Protein 4UW9 (pdb70)

B-factor: mean 47.0, std 16.25, range [17.75, 117.71]

Secondary structure (DSSP, 8-state):
-EEEE--BTTTEE--HHHHHHHHH-------HHHHHHHTTTS-HHHHHHHHHHHTTHHHHHT--SHHHHHHHHHHHHHHHHHHHH--TT---EE-HHHHHHHHHHHHTT-EEEE--S-TTHHHHHHHSEETTEEHHHHSSEE-TTSSSSHHHHHHHHHHHHHHH-TT---EEEEE-SHHHHHHHHHTT-EEEEE-SSS--TTSSEEESSTTS--HHHHHHHTS--

Foldseek 3Di:
DEEEEAFEQFQKDADQVVLLQVLLVLVFGDDPVNCVVFPPQDPLLRNLLSSCPVRCSCVVVVNDDPVSSVVVSVVSSVSSVVSSVVVVVVRMGGQVLSVVQLVQCVVVPYAYEYFYLDPCRLVQQQPPDDPPGGNNVSHPYYQYNVHHDLLVSSLVRVVVCCVVPVPDDAYEYEDAGLVNQVSQVVNPHQYEHADCDDFNPSHLHYDPTHVVDHPVVVVCSVVVD

Solvent-accessible surface area: 11668 Å² total

InterPro domains:
  IPR010972 Beta-phosphoglucomutase [cd02598] (3-224)
  IPR023198 Phosphoglycolate phosphatase-like, domain 2 [G3DSA:1.10.150.240] (13-95)
  IPR023214 HAD superfamily [G3DSA:3.40.50.1000] (4-218)
  IPR036412 HAD-like superfamily [SSF56784] (3-216)

Organism: NCBI:txid1183377

Structure (mmCIF, N/CA/C/O backbone):
data_4UW9
#
_entry.id   4UW9
#
_cell.length_a   94.628
_cell.length_b   94.628
_cell.length_c   83.124
_cell.angle_alpha   90.00
_cell.angle_beta   90.00
_cell.angle_gamma   90.00
#
_symmetry.space_group_name_H-M   'I 41'
#
loop_
_entity.id
_entity.type
_entity.pdbx_description
1 polymer BETA-PHOSPHOGLUCOMUTASE
2 non-polymer 'MAGNESIUM ION'
3 water water
#
loop_
_atom_site.group_PDB
_atom_site.id
_atom_site.type_symbol
_atom_site.label_atom_id
_atom_site.label_alt_id
_atom_site.label_comp_id
_atom_site.label_asym_id
_atom_site.label_entity_id
_atom_site.label_seq_id
_atom_site.pdbx_PDB_ins_code
_atom_site.Cartn_x
_atom_site.Cartn_y
_atom_site.Cartn_z
_atom_site.occupancy
_atom_site.B_iso_or_equiv
_atom_site.auth_seq_id
_atom_site.auth_comp_id
_atom_site.auth_asym_id
_atom_site.auth_atom_id
_atom_site.pdbx_PDB_model_num
ATOM 9 N N . ILE A 1 2 ? -8.110 14.685 12.666 1.00 54.55 2 ILE A N 1
ATOM 10 C CA . ILE A 1 2 ? -9.171 13.699 12.502 1.00 53.70 2 ILE A CA 1
ATOM 11 C C . ILE A 1 2 ? -8.679 12.386 11.883 1.00 49.09 2 ILE A C 1
ATOM 12 O O . ILE A 1 2 ? -7.851 12.376 10.966 1.00 43.95 2 ILE A O 1
ATOM 17 N N . GLY A 1 3 ? -9.193 11.278 12.410 1.00 48.14 3 GLY A N 1
ATOM 18 C CA . GLY A 1 3 ? -8.979 9.968 11.820 1.00 46.34 3 GLY A CA 1
ATOM 19 C C . GLY A 1 3 ? -10.293 9.368 11.357 1.00 42.06 3 GLY A C 1
ATOM 20 O O . GLY A 1 3 ? -11.283 9.424 12.081 1.00 38.29 3 GLY A O 1
ATOM 21 N N . ILE A 1 4 ? -10.322 8.812 10.148 1.00 37.78 4 ILE A N 1
ATOM 22 C CA . ILE A 1 4 ? -11.525 8.107 9.705 1.00 36.47 4 ILE A CA 1
ATOM 23 C C . ILE A 1 4 ? -11.225 6.628 9.460 1.00 33.83 4 ILE A C 1
ATOM 24 O O . ILE A 1 4 ? -10.241 6.266 8.799 1.00 32.38 4 ILE A O 1
ATOM 29 N N . ILE A 1 5 ? -12.075 5.783 10.024 1.00 33.51 5 ILE A N 1
ATOM 30 C CA . ILE A 1 5 ? -11.940 4.335 9.932 1.00 34.01 5 ILE A CA 1
ATOM 31 C C . ILE A 1 5 ? -12.999 3.835 8.962 1.00 29.60 5 ILE A C 1
ATOM 32 O O . ILE A 1 5 ? -14.173 4.007 9.205 1.00 30.60 5 ILE A O 1
ATOM 37 N N . TRP A 1 6 ? -12.582 3.240 7.858 1.00 32.80 6 TRP A N 1
ATOM 38 C CA . TRP A 1 6 ? -13.529 2.821 6.818 1.00 37.32 6 TRP A CA 1
ATOM 39 C C . TRP A 1 6 ? -13.834 1.331 6.786 1.00 38.67 6 TRP A C 1
ATOM 40 O O . TRP A 1 6 ? -12.931 0.508 6.598 1.00 36.36 6 TRP A O 1
ATOM 51 N N . ASP A 1 7 ? -15.103 0.969 6.920 1.00 35.96 7 ASP A N 1
ATOM 52 C CA . ASP A 1 7 ? -15.465 -0.368 6.487 1.00 35.58 7 ASP A CA 1
ATOM 53 C C . ASP A 1 7 ? -15.390 -0.396 4.963 1.00 36.66 7 ASP A C 1
ATOM 54 O O . ASP A 1 7 ? -15.356 0.653 4.312 1.00 36.01 7 ASP A O 1
ATOM 59 N N . PHE A 1 8 ? -15.341 -1.598 4.399 1.00 36.03 8 PHE A N 1
ATOM 60 C CA . PHE A 1 8 ? -15.103 -1.770 2.969 1.00 39.08 8 PHE A CA 1
ATOM 61 C C . PHE A 1 8 ? -16.369 -2.144 2.189 1.00 36.65 8 PHE A C 1
ATOM 62 O O . PHE A 1 8 ? -16.934 -1.332 1.469 1.00 39.38 8 PHE A O 1
ATOM 70 N N . ASP A 1 9 ? -16.789 -3.395 2.329 1.00 42.33 9 ASP A N 1
ATOM 71 C CA . ASP A 1 9 ? -17.960 -3.894 1.644 1.00 41.38 9 ASP A CA 1
ATOM 72 C C . ASP A 1 9 ? -19.207 -3.168 2.136 1.00 44.86 9 ASP A C 1
ATOM 73 O O . ASP A 1 9 ? -19.409 -3.015 3.334 1.00 41.93 9 ASP A O 1
ATOM 78 N N . GLY A 1 10 ? -20.041 -2.733 1.192 1.00 36.28 10 GLY A N 1
ATOM 79 C CA . GLY A 1 10 ? -21.221 -1.944 1.503 1.00 37.80 10 GLY A CA 1
ATOM 80 C C . GLY A 1 10 ? -20.929 -0.455 1.568 1.00 40.11 10 GLY A C 1
ATOM 81 O O . GLY A 1 10 ? -21.858 0.346 1.657 1.00 40.16 10 GLY A O 1
ATOM 82 N N . VAL A 1 11 ? -19.643 -0.080 1.538 1.00 41.38 11 VAL A N 1
ATOM 83 C CA . VAL A 1 11 ? -19.262 1.332 1.623 1.00 39.94 11 VAL A CA 1
ATOM 84 C C . VAL A 1 11 ? -18.476 1.772 0.399 1.00 39.30 11 VAL A C 1
ATOM 85 O O . VAL A 1 11 ? -18.929 2.618 -0.350 1.00 45.64 11 VAL A O 1
ATOM 89 N N . LEU A 1 12 ? -17.301 1.191 0.202 1.00 39.60 12 LEU A N 1
ATOM 90 C CA . LEU A 1 12 ? -16.414 1.574 -0.879 1.00 39.91 12 LEU A CA 1
ATOM 91 C C . LEU A 1 12 ? -16.668 0.690 -2.087 1.00 44.48 12 LEU A C 1
ATOM 92 O O . LEU A 1 12 ? -16.301 1.019 -3.225 1.00 44.02 12 LEU A O 1
ATOM 97 N N . VAL A 1 13 ? -17.324 -0.435 -1.822 1.00 36.41 13 VAL A N 1
ATOM 98 C CA . VAL A 1 13 ? -17.576 -1.438 -2.828 1.00 39.74 13 VAL A CA 1
ATOM 99 C C . VAL A 1 13 ? -18.902 -2.148 -2.508 1.00 42.15 13 VAL A C 1
ATOM 100 O O . VAL A 1 13 ? -19.242 -2.314 -1.354 1.00 40.68 13 VAL A O 1
ATOM 104 N N . PHE A 1 14 ? -19.663 -2.540 -3.524 1.00 40.45 14 PHE A N 1
ATOM 105 C CA . PHE A 1 14 ? -20.899 -3.274 -3.298 1.00 42.51 14 PHE A CA 1
ATOM 106 C C . PHE A 1 14 ? -20.748 -4.675 -3.835 1.00 41.77 14 PHE A C 1
ATOM 107 O O . PHE A 1 14 ? -20.332 -4.846 -4.979 1.00 39.55 14 PHE A O 1
ATOM 115 N N . THR A 1 15 ? -21.074 -5.672 -3.012 1.00 40.23 15 THR A N 1
ATOM 116 C CA . THR A 1 15 ? -21.098 -7.069 -3.470 1.00 44.29 15 THR A CA 1
ATOM 117 C C . THR A 1 15 ? -22.499 -7.686 -3.266 1.00 45.69 15 THR A C 1
ATOM 118 O O . THR A 1 15 ? -23.306 -7.165 -2.481 1.00 39.64 15 THR A O 1
ATOM 122 N N . PRO A 1 16 ? -22.805 -8.792 -3.974 1.00 62.38 16 PRO A N 1
ATOM 123 C CA . PRO A 1 16 ? -24.181 -9.287 -3.831 1.00 62.79 16 PRO A CA 1
ATOM 124 C C . PRO A 1 16 ? -24.339 -10.194 -2.595 1.00 55.81 16 PRO A C 1
ATOM 125 O O . PRO A 1 16 ? -23.880 -11.335 -2.613 1.00 57.88 16 PRO A O 1
ATOM 129 N N . HIS A 1 17 ? -24.973 -9.689 -1.538 1.00 48.94 17 HIS A N 1
ATOM 130 C CA . HIS A 1 17 ? -25.001 -10.400 -0.245 1.00 50.80 17 HIS A CA 1
ATOM 131 C C . HIS A 1 17 ? -26.030 -11.525 -0.197 1.00 45.65 17 HIS A C 1
ATOM 132 O O . HIS A 1 17 ? -25.709 -12.682 0.138 1.00 33.24 17 HIS A O 1
ATOM 139 N N . GLU A 1 18 ? -27.273 -11.149 -0.495 1.00 34.58 18 GLU A N 1
ATOM 140 C CA . GLU A 1 18 ? -28.338 -12.111 -0.651 1.00 33.97 18 GLU A CA 1
ATOM 141 C C . GLU A 1 18 ? -27.958 -13.219 -1.654 1.00 33.97 18 GLU A C 1
ATOM 142 O O . GLU A 1 18 ? -28.288 -14.382 -1.441 1.00 29.24 18 GLU A O 1
ATOM 148 N N . LYS A 1 19 ? -27.237 -12.874 -2.724 1.00 31.32 19 LYS A N 1
ATOM 149 C CA . LYS A 1 19 ? -27.003 -13.842 -3.798 1.00 32.20 19 LYS A CA 1
ATOM 150 C C . LYS A 1 19 ? -26.228 -15.112 -3.348 1.00 32.44 19 LYS A C 1
ATOM 151 O O . LYS A 1 19 ? -26.628 -16.236 -3.701 1.00 30.18 19 LYS A O 1
ATOM 157 N N . ALA A 1 20 ? -25.151 -14.940 -2.574 1.00 29.06 20 ALA A N 1
ATOM 158 C CA . ALA A 1 20 ? -24.384 -16.058 -2.011 1.00 29.20 20 ALA A CA 1
ATOM 159 C C . ALA A 1 20 ? -25.268 -17.019 -1.2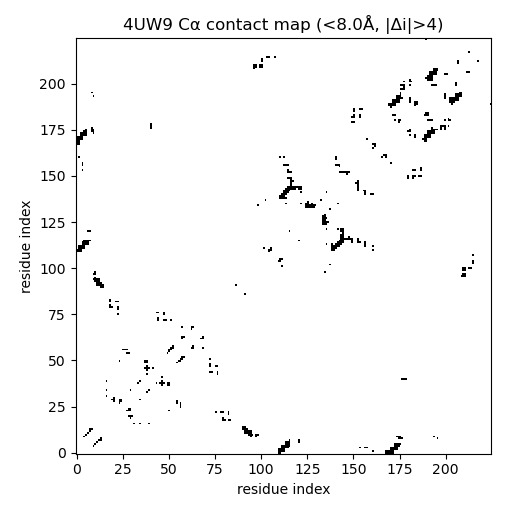12 1.00 27.99 20 ALA A C 1
ATOM 160 O O . ALA A 1 20 ? -25.211 -18.239 -1.420 1.00 20.20 20 ALA A O 1
ATOM 162 N N . TRP A 1 21 ? -26.097 -16.479 -0.326 1.00 25.71 21 TRP A N 1
ATOM 163 C CA . TRP A 1 21 ? -27.047 -17.312 0.409 1.00 28.47 21 TRP A CA 1
ATOM 164 C C . TRP A 1 21 ? -28.072 -18.007 -0.507 1.00 26.91 21 TRP A C 1
ATOM 165 O O . TRP A 1 21 ? -28.513 -19.139 -0.238 1.00 25.28 21 TRP A O 1
ATOM 176 N N . LYS A 1 22 ? -28.494 -17.306 -1.558 1.00 26.42 22 LYS A N 1
ATOM 177 C CA . LYS A 1 22 ? -29.523 -17.848 -2.443 1.00 25.56 22 LYS A CA 1
ATOM 178 C C . LYS A 1 22 ? -28.978 -19.083 -3.130 1.00 24.72 22 LYS A C 1
ATOM 179 O O . LYS A 1 22 ? -29.615 -20.136 -3.175 1.00 26.22 22 LYS A O 1
ATOM 185 N N . ILE A 1 23 ? -27.744 -18.967 -3.588 1.00 24.97 23 ILE A N 1
ATOM 186 C CA . ILE A 1 23 ? -27.101 -20.013 -4.366 1.00 24.64 23 ILE A CA 1
ATOM 187 C C . ILE A 1 23 ? -26.854 -21.229 -3.443 1.00 25.11 23 ILE A C 1
ATOM 188 O O . ILE A 1 23 ? -27.209 -22.361 -3.770 1.00 24.61 23 ILE A O 1
ATOM 193 N N . ALA A 1 24 ? -26.338 -21.001 -2.235 1.00 26.97 24 ALA A N 1
ATOM 194 C CA . ALA A 1 24 ? -26.180 -22.115 -1.283 1.00 24.11 24 ALA A CA 1
ATOM 195 C C . ALA A 1 24 ? -27.528 -22.773 -0.988 1.00 21.40 24 ALA A C 1
ATOM 196 O O . ALA A 1 24 ? -27.640 -23.993 -0.916 1.00 21.73 24 ALA A O 1
ATOM 198 N N . THR A 1 25 ? -28.551 -21.957 -0.794 1.00 22.35 25 THR A N 1
ATOM 199 C CA . THR A 1 25 ? -29.871 -22.494 -0.502 1.00 24.40 25 THR A CA 1
ATOM 200 C C . THR A 1 25 ? -30.387 -23.276 -1.704 1.00 25.95 25 THR A C 1
ATOM 201 O O . THR A 1 25 ? -30.925 -24.369 -1.526 1.00 26.03 25 THR A O 1
ATOM 205 N N . GLU A 1 26 ? -30.197 -22.742 -2.924 1.00 26.92 26 GLU A N 1
ATOM 206 C CA . GLU A 1 26 ? -30.605 -23.451 -4.145 1.00 24.54 26 GLU A CA 1
ATOM 207 C C . GLU A 1 26 ? -29.930 -24.788 -4.222 1.00 24.97 26 GLU A C 1
ATOM 208 O O . GLU A 1 26 ? -30.538 -25.797 -4.606 1.00 24.65 26 GLU A O 1
ATOM 222 N N . TYR A 1 28 ? -29.158 -26.729 -1.953 1.00 27.30 28 TYR A N 1
ATOM 223 C CA . TYR A 1 28 ? -29.740 -27.674 -1.006 1.00 31.26 28 TYR A CA 1
ATOM 224 C C . TYR A 1 28 ? -31.235 -27.900 -1.235 1.00 32.13 28 TYR A C 1
ATOM 225 O O . TYR A 1 28 ? -31.937 -28.379 -0.358 1.00 35.92 28 TYR A O 1
ATOM 234 N N . GLY A 1 29 ? -31.722 -27.513 -2.406 1.00 26.53 29 GLY A N 1
ATOM 235 C CA . GLY A 1 29 ? -33.067 -27.861 -2.835 1.00 26.89 29 GLY A CA 1
ATOM 236 C C . GLY A 1 29 ? -34.164 -26.856 -2.525 1.00 28.19 29 GLY A C 1
ATOM 237 O O . GLY A 1 29 ? -35.323 -27.171 -2.720 1.00 34.32 29 GLY A O 1
ATOM 238 N N . ALA A 1 30 ? -33.821 -25.649 -2.068 1.00 24.76 30 ALA A N 1
ATOM 239 C CA . ALA A 1 30 ? -34.856 -24.719 -1.625 1.00 28.25 30 ALA A CA 1
ATOM 240 C C . ALA A 1 30 ? -34.676 -23.367 -2.264 1.00 27.47 30 ALA A C 1
ATOM 241 O O . ALA A 1 30 ? -33.621 -23.044 -2.799 1.00 29.50 30 ALA A O 1
ATOM 243 N N . THR A 1 31 ? -35.711 -22.559 -2.169 1.00 31.55 31 THR A N 1
ATOM 244 C CA . THR A 1 31 ? -35.698 -21.217 -2.720 1.00 32.73 31 THR A CA 1
ATOM 245 C C . THR A 1 31 ? -35.658 -20.168 -1.596 1.00 31.41 31 THR A C 1
ATOM 246 O O . THR A 1 31 ? -36.505 -20.157 -0.708 1.00 32.37 31 THR A O 1
ATOM 250 N N . LEU A 1 32 ? -34.640 -19.319 -1.621 1.00 27.17 32 LEU A N 1
ATOM 251 C CA . LEU A 1 32 ? -34.524 -18.234 -0.668 1.00 27.13 32 LEU A CA 1
ATOM 252 C C . LEU A 1 32 ? -35.244 -17.005 -1.222 1.00 32.85 32 LEU A C 1
ATOM 253 O O . LEU A 1 32 ? -34.788 -16.412 -2.209 1.00 28.50 32 LEU A O 1
ATOM 258 N N . THR A 1 33 ? -36.336 -16.589 -0.585 1.00 31.80 33 THR A N 1
ATOM 259 C CA . THR A 1 33 ? -36.948 -15.333 -0.999 1.00 33.65 33 THR A CA 1
ATOM 260 C C . THR A 1 33 ? -36.295 -14.122 -0.330 1.00 33.86 33 THR A C 1
ATOM 261 O O . THR A 1 33 ? -35.638 -14.209 0.734 1.00 32.76 33 THR A O 1
ATOM 265 N N . HIS A 1 34 ? -36.462 -12.985 -0.977 1.00 30.46 34 HIS A N 1
ATOM 266 C CA . HIS A 1 34 ? -36.060 -11.727 -0.386 1.00 35.74 34 HIS A CA 1
ATOM 267 C C . HIS A 1 34 ? -36.768 -11.492 0.946 1.00 34.69 34 HIS A C 1
ATOM 268 O O . HIS A 1 34 ? -36.193 -10.963 1.901 1.00 32.04 34 HIS A O 1
ATOM 275 N N . ASP A 1 35 ? -38.028 -11.892 1.005 1.00 36.18 35 ASP A N 1
ATOM 276 C CA . ASP A 1 35 ? -38.807 -11.702 2.218 1.00 37.58 35 ASP A CA 1
ATOM 277 C C . ASP A 1 35 ? -38.183 -12.519 3.350 1.00 39.40 35 ASP A C 1
ATOM 278 O O . ASP A 1 35 ? -38.024 -12.030 4.465 1.00 38.33 35 ASP A O 1
ATOM 283 N N . PHE A 1 36 ? -37.837 -13.770 3.056 1.00 33.46 36 PHE A N 1
ATOM 284 C CA . PHE A 1 36 ? -37.247 -14.625 4.059 1.00 31.93 36 PHE A CA 1
ATOM 285 C C . PHE A 1 36 ? -35.875 -14.075 4.482 1.00 33.65 36 PHE A C 1
ATOM 286 O O . PHE A 1 36 ? -35.557 -14.026 5.675 1.00 32.72 36 PHE A O 1
ATOM 294 N N . PHE A 1 37 ? -35.081 -13.655 3.498 1.00 29.71 37 PHE A N 1
ATOM 295 C CA . PHE A 1 37 ? -33.745 -13.115 3.745 1.00 30.01 37 PHE A CA 1
ATOM 296 C C . PHE A 1 37 ? -33.802 -11.939 4.707 1.00 31.58 37 PHE A C 1
ATOM 297 O O . PHE A 1 37 ? -32.997 -11.847 5.639 1.00 26.69 37 PHE A O 1
ATOM 305 N N . VAL A 1 38 ? -34.762 -11.048 4.480 1.00 32.57 38 VAL A N 1
ATOM 306 C CA . VAL A 1 38 ? -34.886 -9.848 5.298 1.00 32.32 38 VAL A CA 1
ATOM 307 C C . VAL A 1 38 ? -35.250 -10.236 6.721 1.00 33.65 38 VAL A C 1
ATOM 308 O O . VAL A 1 38 ? -34.709 -9.701 7.679 1.00 33.22 38 VAL A O 1
ATOM 312 N N . LYS A 1 39 ? -36.131 -11.215 6.856 1.00 35.20 39 LYS A N 1
ATOM 313 C CA . LYS A 1 39 ? -36.649 -11.571 8.156 1.00 35.10 39 LYS A CA 1
ATOM 314 C C . LYS A 1 39 ? -35.735 -12.478 8.994 1.00 40.11 39 LYS A C 1
ATOM 315 O O . LYS A 1 39 ? -35.721 -12.341 10.218 1.00 36.51 39 LYS A O 1
ATOM 321 N N . TYR A 1 40 ? -34.986 -13.399 8.367 1.00 31.11 40 TYR A N 1
ATOM 322 C CA . TYR A 1 40 ? -34.278 -14.398 9.156 1.00 28.17 40 TYR A CA 1
ATOM 323 C C . TYR A 1 40 ? -32.781 -14.502 8.954 1.00 30.17 40 TYR A C 1
ATOM 324 O O . TYR A 1 40 ? -32.125 -15.283 9.633 1.00 32.00 40 TYR A O 1
ATOM 333 N N . VAL A 1 41 ? -32.233 -13.727 8.035 1.00 29.65 41 VAL A N 1
ATOM 334 C CA . VAL A 1 41 ? -30.823 -13.859 7.669 1.00 28.33 41 VAL A CA 1
ATOM 335 C C . VAL A 1 41 ? -30.070 -12.549 7.731 1.00 27.02 41 VAL A C 1
ATOM 336 O O . VAL A 1 41 ? -28.989 -12.448 8.344 1.00 25.02 41 VAL A O 1
ATOM 340 N N . SER A 1 42 ? -30.628 -11.564 7.030 1.00 30.17 42 SER A N 1
ATOM 341 C CA . SER A 1 42 ? -30.014 -10.247 6.879 1.00 36.91 42 SER A CA 1
ATOM 342 C C . SER A 1 42 ? -29.678 -9.607 8.236 1.00 32.03 42 SER A C 1
ATOM 343 O O . SER A 1 42 ? -30.550 -9.516 9.110 1.00 32.74 42 SER A O 1
ATOM 346 N N . GLY A 1 43 ? -28.426 -9.183 8.408 1.00 32.26 43 GLY A N 1
ATOM 347 C CA . GLY A 1 43 ? -28.008 -8.470 9.603 1.00 33.21 43 GLY A CA 1
ATOM 348 C C . GLY A 1 43 ? -27.810 -9.347 10.832 1.00 40.89 43 GLY A C 1
ATOM 349 O O . GLY A 1 43 ? -27.552 -8.847 11.933 1.00 47.01 43 GLY A O 1
ATOM 350 N N . ARG A 1 44 ? -27.937 -10.656 10.668 1.00 32.56 44 ARG A N 1
ATOM 351 C CA . ARG A 1 44 ? -27.734 -11.565 11.790 1.00 28.78 44 ARG A CA 1
ATOM 352 C C . ARG A 1 44 ? -26.417 -12.287 11.620 1.00 25.50 44 ARG A C 1
ATOM 353 O O . ARG A 1 44 ? -25.907 -12.363 10.522 1.00 32.06 44 ARG A O 1
ATOM 361 N N . PRO A 1 45 ? -25.829 -12.789 12.715 1.00 30.42 45 PRO A N 1
ATOM 362 C CA . PRO A 1 45 ? -24.642 -13.637 12.542 1.00 24.58 45 PRO A CA 1
ATOM 363 C C . PRO A 1 45 ? -24.848 -14.784 11.521 1.00 24.37 45 PRO A C 1
ATOM 364 O O . PRO A 1 45 ? -25.943 -15.358 11.403 1.00 26.06 45 PRO A O 1
ATOM 368 N N . ARG A 1 46 ? -23.783 -15.069 10.778 1.00 23.15 46 ARG A N 1
ATOM 369 C CA . ARG A 1 46 ? -23.762 -16.025 9.693 1.00 21.26 46 ARG A CA 1
ATOM 370 C C . ARG A 1 46 ? -24.383 -17.368 10.107 1.00 22.95 46 ARG A C 1
ATOM 371 O O . ARG A 1 46 ? -25.215 -17.924 9.375 1.00 25.62 46 ARG A O 1
ATOM 379 N N . TYR A 1 47 ? -24.055 -17.861 11.298 1.00 23.99 47 TYR A N 1
ATOM 380 C CA . TYR A 1 47 ? -24.509 -19.214 11.663 1.00 25.49 47 TYR A CA 1
ATOM 381 C C . TYR A 1 47 ? -25.973 -19.171 12.065 1.00 28.29 47 TYR A C 1
ATOM 382 O O . TYR A 1 47 ? -26.712 -20.164 11.899 1.00 27.67 47 TYR A O 1
ATOM 391 N N . GLU A 1 48 ? -26.413 -18.008 12.539 1.00 22.38 48 GLU A N 1
ATOM 392 C CA . GLU A 1 48 ? -27.820 -17.854 12.855 1.00 27.10 48 GLU A CA 1
ATOM 393 C C . GLU A 1 48 ? -28.669 -17.833 11.557 1.00 26.82 48 GLU A C 1
ATOM 394 O O . GLU A 1 48 ? -29.676 -18.535 11.442 1.00 27.85 48 GLU A O 1
ATOM 400 N N . GLY A 1 49 ? -28.257 -17.005 10.596 1.00 22.72 49 GLY A N 1
ATOM 401 C CA . GLY A 1 49 ? -28.816 -17.046 9.254 1.00 27.01 49 GLY A CA 1
ATOM 402 C C . GLY A 1 49 ? -28.879 -18.454 8.696 1.00 24.06 49 GLY A C 1
ATOM 403 O O . GLY A 1 49 ? -29.941 -18.915 8.278 1.00 26.67 49 GLY A O 1
ATOM 404 N N . ALA A 1 50 ? -27.750 -19.158 8.726 1.00 25.32 50 ALA A N 1
ATOM 405 C CA . ALA A 1 50 ? -27.694 -20.503 8.154 1.00 26.48 50 ALA A CA 1
ATOM 406 C C . ALA A 1 50 ? -28.657 -21.461 8.831 1.00 26.29 50 ALA A C 1
ATOM 407 O O . ALA A 1 50 ? -29.352 -22.243 8.165 1.00 26.01 50 ALA A O 1
ATOM 409 N N . ALA A 1 51 ? -28.726 -21.386 10.156 1.00 23.91 51 ALA A N 1
ATOM 410 C CA . ALA A 1 51 ? -29.584 -22.304 10.901 1.00 26.83 51 ALA A CA 1
ATOM 411 C C . ALA A 1 51 ? -31.042 -21.949 10.647 1.00 25.79 51 ALA A C 1
ATOM 412 O O . ALA A 1 51 ? -31.893 -22.829 10.548 1.00 26.98 51 ALA A O 1
ATOM 414 N N . ASN A 1 52 ? -31.345 -20.663 10.523 1.00 23.98 52 ASN A N 1
ATOM 415 C CA . ASN A 1 52 ? -32.712 -20.281 10.106 1.00 27.76 52 ASN A CA 1
ATOM 416 C C . ASN A 1 52 ? -33.148 -20.841 8.751 1.00 28.04 52 ASN A C 1
ATOM 417 O O . ASN A 1 52 ? -34.294 -21.314 8.590 1.00 31.33 52 ASN A O 1
ATOM 422 N N . ILE A 1 53 ? -32.243 -20.796 7.770 1.00 25.75 53 ILE A N 1
ATOM 423 C CA . ILE A 1 53 ? -32.538 -21.369 6.462 1.00 23.83 53 ILE A CA 1
ATOM 424 C C . ILE A 1 53 ? -32.745 -22.879 6.529 1.00 26.52 53 ILE A C 1
ATOM 425 O O . ILE A 1 53 ? -33.759 -23.408 6.044 1.00 29.11 53 ILE A O 1
ATOM 430 N N . LEU A 1 54 ? -31.794 -23.587 7.126 1.00 25.20 54 LEU A N 1
ATOM 431 C CA . LEU A 1 54 ? -31.870 -25.052 7.203 1.00 28.71 54 LEU A CA 1
ATOM 432 C C . LEU A 1 54 ? -33.141 -25.554 7.926 1.00 30.27 54 LEU A C 1
ATOM 433 O O . LEU A 1 54 ? -33.778 -26.510 7.475 1.00 27.56 54 LEU A O 1
ATOM 438 N N . SER A 1 55 ? -33.533 -24.903 9.020 1.00 29.60 55 SER A N 1
ATOM 439 C CA . SER A 1 55 ? -34.746 -25.337 9.736 1.00 34.45 55 SER A CA 1
ATOM 440 C C . SER A 1 55 ? -36.026 -24.888 9.047 1.00 32.05 55 SER A C 1
ATOM 441 O O . SER A 1 55 ? -36.874 -25.708 8.729 1.00 35.49 55 SER A O 1
ATOM 444 N N . ARG A 1 56 ? -36.177 -23.596 8.800 1.00 32.54 56 ARG A N 1
ATOM 445 C CA . ARG A 1 56 ? -37.459 -23.110 8.291 1.00 30.87 56 ARG A CA 1
ATOM 446 C C . ARG A 1 56 ? -37.765 -23.402 6.826 1.00 35.98 56 ARG A C 1
ATOM 447 O O . ARG A 1 56 ? -38.919 -23.400 6.465 1.00 33.20 56 ARG A O 1
ATOM 455 N N . LEU A 1 57 ? -36.767 -23.614 5.962 1.00 30.88 57 LEU A N 1
ATOM 456 C CA . LEU A 1 57 ? -37.105 -23.952 4.581 1.00 30.67 57 LEU A CA 1
ATOM 457 C C . LEU A 1 57 ? -37.141 -25.464 4.396 1.00 35.38 57 LEU A C 1
ATOM 458 O O . LEU A 1 57 ? -37.177 -25.953 3.272 1.00 33.79 57 LEU A O 1
ATOM 463 N N . GLY A 1 58 ? -37.080 -26.198 5.510 1.00 33.71 58 GLY A N 1
ATOM 464 C CA . GLY A 1 58 ? -37.351 -27.624 5.507 1.00 28.18 58 GLY A CA 1
ATOM 465 C C . GLY A 1 58 ? -36.212 -28.506 5.083 1.00 35.71 58 GLY A C 1
ATOM 466 O O . GLY A 1 58 ? -36.413 -29.692 4.810 1.00 36.36 58 GLY A O 1
ATOM 467 N N . ILE A 1 59 ? -35.004 -27.955 5.037 1.00 32.04 59 ILE A N 1
ATOM 468 C CA . ILE A 1 59 ? -33.888 -28.728 4.503 1.00 36.28 59 ILE A CA 1
ATOM 469 C C . ILE A 1 59 ? -33.443 -29.837 5.474 1.00 35.66 59 ILE A C 1
ATOM 470 O O . ILE A 1 59 ? -33.188 -30.963 5.035 1.00 33.47 59 ILE A O 1
ATOM 475 N N . TYR A 1 60 ? -33.360 -29.533 6.775 1.00 30.37 60 TYR A N 1
ATOM 476 C CA . TYR A 1 60 ? -33.102 -30.572 7.796 1.00 37.85 60 TYR A CA 1
ATOM 477 C C . TYR A 1 60 ? -34.071 -31.748 7.620 1.00 40.39 60 TYR A C 1
ATOM 478 O O . TYR A 1 60 ? -33.658 -32.898 7.407 1.00 37.72 60 TYR A O 1
ATOM 487 N N . GLN A 1 61 ? -35.358 -31.423 7.710 1.00 43.40 61 GLN A N 1
ATOM 488 C CA . GLN A 1 61 ? -36.447 -32.390 7.587 1.00 51.72 61 GLN A CA 1
ATOM 489 C C . GLN A 1 61 ? -36.343 -33.235 6.315 1.00 49.37 61 GLN A C 1
ATOM 490 O O . GLN A 1 61 ? -36.360 -34.464 6.375 1.00 50.52 61 GLN A O 1
ATOM 496 N N . LYS A 1 62 ? -36.197 -32.564 5.181 1.00 49.38 62 LYS A N 1
ATOM 497 C CA . LYS A 1 62 ? -36.026 -33.223 3.888 1.00 53.05 62 LYS A CA 1
ATOM 498 C C . LYS A 1 62 ? -34.904 -34.270 3.861 1.00 53.27 62 LYS A C 1
ATOM 499 O O . LYS A 1 62 ? -35.071 -35.332 3.274 1.00 58.90 62 LYS A O 1
ATOM 505 N N . LEU A 1 63 ? -33.770 -33.980 4.497 1.00 46.42 63 LEU A N 1
ATOM 506 C CA . LEU A 1 63 ? -32.590 -34.842 4.370 1.00 43.08 63 LEU A CA 1
ATOM 507 C C . LEU A 1 63 ? -32.481 -35.854 5.497 1.00 43.09 63 LEU A C 1
ATOM 508 O O . LEU A 1 63 ? -31.503 -36.586 5.562 1.00 43.10 63 LEU A O 1
ATOM 513 N N . GLY A 1 64 ? -33.466 -35.892 6.389 1.00 49.28 64 GLY A N 1
ATOM 514 C CA . GLY A 1 64 ? -33.442 -36.835 7.493 1.00 50.55 64 GLY A CA 1
ATOM 515 C C . GLY A 1 64 ? -32.488 -36.455 8.619 1.00 58.27 64 GLY A C 1
ATOM 516 O O . GLY A 1 64 ? -32.109 -37.286 9.454 1.00 58.33 64 GLY A O 1
ATOM 517 N N . VAL A 1 65 ? -32.105 -35.186 8.646 1.00 53.86 65 VAL A N 1
ATOM 518 C CA . VAL A 1 65 ? -31.187 -34.671 9.655 1.00 51.66 65 VAL A CA 1
ATOM 519 C C . VAL A 1 65 ? -31.960 -34.361 10.943 1.00 51.16 65 VAL A C 1
ATOM 520 O O . VAL A 1 65 ? -32.584 -33.300 11.049 1.00 50.69 65 VAL A O 1
ATOM 524 N N . LYS A 1 66 ? -31.927 -35.282 11.915 1.00 58.20 66 LYS A N 1
ATOM 525 C CA . LYS A 1 66 ? -32.823 -35.219 13.093 1.00 58.05 66 LYS A CA 1
ATOM 526 C C . LYS A 1 66 ? -32.160 -34.866 14.442 1.00 58.64 66 LYS A C 1
ATOM 527 O O . LYS A 1 66 ? -32.690 -34.056 15.213 1.00 52.23 66 LYS A O 1
ATOM 533 N N . THR A 1 67 ? -31.019 -35.478 14.739 1.00 65.60 67 THR A N 1
ATOM 534 C CA . THR A 1 67 ? -30.329 -35.205 16.003 1.00 60.10 67 THR A CA 1
ATOM 535 C C . THR A 1 67 ? -29.524 -33.918 15.939 1.00 56.46 67 THR A C 1
ATOM 536 O O . THR A 1 67 ? -29.277 -33.389 14.861 1.00 60.52 67 THR A O 1
ATOM 540 N N . GLU A 1 68 ? -29.114 -33.412 17.091 1.00 48.86 68 GLU A N 1
ATOM 541 C CA . GLU A 1 68 ? -28.388 -32.153 17.139 1.00 55.16 68 GLU A CA 1
ATOM 542 C C . GLU A 1 68 ? -27.003 -32.304 16.514 1.00 52.38 68 GLU A C 1
ATOM 543 O O . GLU A 1 68 ? -26.459 -31.334 15.997 1.00 47.10 68 GLU A O 1
ATOM 549 N N . GLU A 1 69 ? -26.428 -33.504 16.545 1.00 50.42 69 GLU A N 1
ATOM 550 C CA . GLU A 1 69 ? -25.078 -33.638 16.021 1.00 49.86 69 GLU A CA 1
ATOM 551 C C . GLU A 1 69 ? -25.175 -33.696 14.512 1.00 47.04 69 GLU A C 1
ATOM 552 O O . GLU A 1 69 ? -24.274 -33.244 13.808 1.00 48.44 69 GLU A O 1
ATOM 558 N N . GLU A 1 70 ? -26.271 -34.246 14.014 1.00 43.42 70 GLU A N 1
ATOM 559 C CA . GLU A 1 70 ? -26.480 -34.316 12.570 1.00 48.89 70 GLU A CA 1
ATOM 560 C C . GLU A 1 70 ? -26.769 -32.933 12.030 1.00 40.67 70 GLU A C 1
ATOM 561 O O . GLU A 1 70 ? -26.270 -32.574 10.972 1.00 36.82 70 GLU A O 1
ATOM 567 N N . LYS A 1 71 ? -27.577 -32.174 12.777 1.00 37.84 71 LYS A N 1
ATOM 568 C CA . LYS A 1 71 ? -27.941 -30.820 12.406 1.00 37.26 71 LYS A CA 1
ATOM 569 C C . LYS A 1 71 ? -26.681 -29.992 12.361 1.00 37.05 71 LYS A C 1
ATOM 570 O O . LYS A 1 71 ? -26.443 -29.225 11.431 1.00 33.98 71 LYS A O 1
ATOM 576 N N . LEU A 1 72 ? -25.839 -30.200 13.351 1.00 33.93 72 LEU A N 1
ATOM 577 C CA . LEU A 1 72 ? -24.682 -29.370 13.521 1.00 33.95 72 LEU A CA 1
ATOM 578 C C . LEU A 1 72 ? -23.689 -29.641 12.417 1.00 33.49 72 LEU A C 1
ATOM 579 O O . LEU A 1 72 ? -23.055 -28.728 11.900 1.00 34.31 72 LEU A O 1
ATOM 584 N N . LYS A 1 73 ? -23.562 -30.909 12.049 1.00 31.00 73 LYS A N 1
ATOM 585 C CA . LYS A 1 73 ? -22.680 -31.297 10.960 1.00 34.88 73 LYS A CA 1
ATOM 586 C C . LYS A 1 73 ? -23.065 -30.577 9.652 1.00 32.39 73 LYS A C 1
ATOM 587 O O . LYS A 1 73 ? -22.212 -30.035 8.941 1.00 28.29 73 LYS A O 1
ATOM 593 N N . LEU A 1 74 ? -24.358 -30.555 9.360 1.00 29.57 74 LEU A N 1
ATOM 594 C CA . LEU A 1 74 ? -24.854 -29.916 8.151 1.00 29.82 74 LEU A CA 1
ATOM 595 C C . LEU A 1 74 ? -24.794 -28.402 8.253 1.00 33.66 74 LEU A C 1
ATOM 596 O O . LEU A 1 74 ? -24.519 -27.728 7.248 1.00 29.97 74 LEU A O 1
ATOM 601 N N . LEU A 1 75 ? -25.060 -27.859 9.454 1.00 29.75 75 LEU A N 1
ATOM 602 C CA . LEU A 1 75 ? -24.979 -26.412 9.665 1.00 29.61 75 LEU A CA 1
ATOM 603 C C . LEU A 1 75 ? -23.594 -25.884 9.293 1.00 28.04 75 LEU A C 1
ATOM 604 O O . LEU A 1 75 ? -23.451 -24.908 8.577 1.00 24.87 75 LEU A O 1
ATOM 609 N N . LEU A 1 76 ? -22.560 -26.528 9.804 1.00 26.38 76 LEU A N 1
ATOM 610 C CA . LEU A 1 76 ? -21.231 -26.036 9.538 1.00 27.26 76 LEU A CA 1
ATOM 611 C C . LEU A 1 76 ? -20.832 -26.230 8.077 1.00 26.88 76 LEU A C 1
ATOM 612 O O . LEU A 1 76 ? -20.021 -25.466 7.579 1.00 28.48 76 LEU A O 1
ATOM 617 N N . GLU A 1 77 ? -21.335 -27.281 7.428 1.00 31.79 77 GLU A N 1
ATOM 618 C CA . GLU A 1 77 ? -21.079 -27.520 5.995 1.00 32.85 77 GLU A CA 1
ATOM 619 C C . GLU A 1 77 ? -21.711 -26.381 5.192 1.00 29.20 77 GLU A C 1
ATOM 620 O O . GLU A 1 77 ? -21.067 -25.733 4.373 1.00 28.95 77 GLU A O 1
ATOM 626 N N . PHE A 1 78 ? -22.976 -26.114 5.500 1.00 25.67 78 PHE A N 1
ATOM 627 C CA . PHE A 1 78 ? -23.763 -25.109 4.807 1.00 25.86 78 PHE A CA 1
ATOM 628 C C . PHE A 1 78 ? -23.154 -23.724 4.945 1.00 27.20 78 PHE A C 1
ATOM 629 O O . PHE A 1 78 ? -23.065 -22.948 3.965 1.00 29.34 78 PHE A O 1
ATOM 637 N N . ALA A 1 79 ? -22.714 -23.401 6.152 1.00 24.29 79 ALA A N 1
ATOM 638 C CA . ALA A 1 79 ? -22.150 -22.063 6.385 1.00 27.41 79 ALA A CA 1
ATOM 639 C C . ALA A 1 79 ? -20.800 -21.942 5.704 1.00 21.81 79 ALA A C 1
ATOM 640 O O . ALA A 1 79 ? -20.433 -20.873 5.252 1.00 24.28 79 ALA A O 1
ATOM 642 N N . GLU A 1 80 ? -20.049 -23.030 5.633 1.00 27.41 80 GLU A N 1
ATOM 643 C CA . GLU A 1 80 ? -18.780 -22.990 4.916 1.00 27.47 80 GLU A CA 1
ATOM 644 C C . GLU A 1 80 ? -19.046 -22.881 3.383 1.00 32.09 80 GLU A C 1
ATOM 645 O O . GLU A 1 80 ? -18.343 -22.140 2.694 1.00 30.72 80 GLU A O 1
ATOM 651 N N . LEU A 1 81 ? -20.062 -23.598 2.874 1.00 25.00 81 LEU A N 1
ATOM 652 C CA . LEU A 1 81 ? -20.435 -23.527 1.452 1.00 25.07 81 LEU A CA 1
ATOM 653 C C . LEU A 1 81 ? -20.738 -22.087 1.073 1.00 27.65 81 LEU A C 1
ATOM 654 O O . LEU A 1 81 ? -20.263 -21.607 0.041 1.00 24.46 81 LEU A O 1
ATOM 659 N N . LYS A 1 82 ? -21.477 -21.375 1.933 1.00 28.13 82 LYS A N 1
ATOM 660 C CA . LYS A 1 82 ? -21.813 -19.972 1.656 1.00 24.15 82 LYS A CA 1
ATOM 661 C C . LYS A 1 82 ? -20.561 -19.072 1.574 1.00 30.41 82 LYS A C 1
ATOM 662 O O . LYS A 1 82 ? -20.482 -18.219 0.673 1.00 26.79 82 LYS A O 1
ATOM 668 N N . ASN A 1 83 ? -19.592 -19.254 2.490 1.00 26.86 83 ASN A N 1
ATOM 669 C CA . ASN A 1 83 ? -18.293 -18.558 2.377 1.00 27.52 83 ASN A CA 1
ATOM 670 C C . ASN A 1 83 ? -17.546 -18.896 1.101 1.00 31.36 83 ASN A C 1
ATOM 671 O O . ASN A 1 83 ? -16.946 -18.028 0.455 1.00 31.12 83 ASN A O 1
ATOM 676 N N . ARG A 1 84 ? -17.541 -20.179 0.754 1.00 29.95 84 ARG A N 1
ATOM 677 C CA . ARG A 1 84 ? -16.866 -20.625 -0.479 1.00 32.64 84 ARG A CA 1
ATOM 678 C C . ARG A 1 84 ? -17.497 -19.945 -1.723 1.00 30.84 84 ARG A C 1
ATOM 679 O O . ARG A 1 84 ? -16.800 -19.524 -2.644 1.00 31.23 84 ARG A O 1
ATOM 687 N N . ILE A 1 85 ? -18.814 -19.778 -1.708 1.00 32.36 85 ILE A N 1
ATOM 688 C CA . ILE A 1 85 ? -19.488 -19.093 -2.794 1.00 34.82 85 ILE A CA 1
ATOM 689 C C . ILE A 1 85 ? -19.178 -17.576 -2.812 1.00 37.12 85 ILE A C 1
ATOM 690 O O . ILE A 1 85 ? -18.984 -16.997 -3.885 1.00 33.13 85 ILE A O 1
ATOM 695 N N . VAL A 1 86 ? -19.116 -16.933 -1.641 1.00 31.25 86 VAL A N 1
ATOM 696 C CA . VAL A 1 86 ? -18.666 -15.531 -1.585 1.00 30.44 86 VAL A CA 1
ATOM 697 C C . VAL A 1 86 ? -17.275 -15.407 -2.230 1.00 34.94 86 VAL A C 1
ATOM 698 O O . VAL A 1 86 ? -17.023 -14.504 -3.018 1.00 32.71 86 VAL A O 1
ATOM 702 N N . ASN A 1 87 ? -16.381 -16.333 -1.895 1.00 32.22 87 ASN A N 1
ATOM 703 C CA . ASN A 1 87 ? -15.047 -16.349 -2.469 1.00 35.86 87 ASN A CA 1
ATOM 704 C C . ASN A 1 87 ? -15.063 -16.489 -3.992 1.00 39.19 87 ASN A C 1
ATOM 705 O O . ASN A 1 87 ? -14.386 -15.753 -4.697 1.00 38.55 87 ASN A O 1
ATOM 710 N N . GLU A 1 88 ? -15.815 -17.467 -4.491 1.00 38.08 88 GLU A N 1
ATOM 711 C CA . GLU A 1 88 ? -15.867 -17.691 -5.922 1.00 34.97 88 GLU A CA 1
ATOM 712 C C . GLU A 1 88 ? -16.499 -16.484 -6.627 1.00 36.74 88 GLU A C 1
ATOM 713 O O . GLU A 1 88 ? -16.017 -16.066 -7.667 1.00 37.68 88 GLU A O 1
ATOM 727 N N . PHE A 1 90 ? -16.364 -13.401 -5.719 1.00 41.91 90 PHE A N 1
ATOM 728 C CA . PHE A 1 90 ? -15.272 -12.412 -5.703 1.00 40.21 90 PHE A CA 1
ATOM 729 C C . PHE A 1 90 ? -14.225 -12.724 -6.806 1.00 39.03 90 PHE A C 1
ATOM 730 O O . PHE A 1 90 ? -13.835 -11.833 -7.561 1.00 38.53 90 PHE A O 1
ATOM 738 N N . GLU A 1 91 ? -13.782 -13.985 -6.888 1.00 41.82 91 GLU A N 1
ATOM 739 C CA . GLU A 1 91 ? -12.921 -14.456 -7.981 1.00 43.73 91 GLU A CA 1
ATOM 740 C C . GLU A 1 91 ? -13.469 -14.152 -9.375 1.00 42.18 91 GLU A C 1
ATOM 741 O O . GLU A 1 91 ? -12.687 -13.956 -10.280 1.00 48.90 91 GLU A O 1
ATOM 747 N N . ARG A 1 92 ? -14.800 -14.133 -9.538 1.00 39.40 92 ARG A N 1
ATOM 748 C CA . ARG A 1 92 ? -15.480 -13.779 -10.802 1.00 38.33 92 ARG A CA 1
ATOM 749 C C . ARG A 1 92 ? -15.707 -12.255 -11.003 1.00 41.72 92 ARG A C 1
ATOM 750 O O . ARG A 1 92 ? -16.366 -11.848 -11.966 1.00 40.05 92 ARG A O 1
ATOM 758 N N . GLY A 1 93 ? -15.204 -11.406 -10.107 1.00 35.66 93 GLY A N 1
ATOM 759 C CA . GLY A 1 93 ? -15.363 -9.961 -10.304 1.00 33.38 93 GLY A CA 1
ATOM 760 C C . GLY A 1 93 ? -16.738 -9.394 -9.987 1.00 40.33 93 GLY A C 1
ATOM 761 O O . GLY A 1 93 ? -17.075 -8.298 -10.437 1.00 44.35 93 GLY A O 1
ATOM 762 N N . GLU A 1 94 ? -17.543 -10.108 -9.201 1.00 41.91 94 GLU A N 1
ATOM 763 C CA . GLU A 1 94 ? -18.920 -9.663 -8.974 1.00 41.66 94 GLU A CA 1
ATOM 764 C C . GLU A 1 94 ? -18.993 -8.592 -7.886 1.00 44.83 94 GLU A C 1
ATOM 765 O O . GLU A 1 94 ? -19.394 -8.874 -6.749 1.00 46.39 94 GLU A O 1
ATOM 771 N N . TYR A 1 95 ? -18.616 -7.369 -8.251 1.00 43.06 95 TYR A N 1
ATOM 772 C CA . TYR A 1 95 ? -18.763 -6.201 -7.385 1.00 44.47 95 TYR A CA 1
ATOM 773 C C . TYR A 1 95 ? -18.881 -4.943 -8.223 1.00 46.07 95 TYR A C 1
ATOM 774 O O . TYR A 1 95 ? -18.509 -4.933 -9.396 1.00 45.07 95 TYR A O 1
ATOM 783 N N . GLU A 1 96 ? -19.358 -3.874 -7.605 1.00 51.83 96 GLU A N 1
ATOM 784 C CA . GLU A 1 96 ? -19.226 -2.539 -8.178 1.00 54.40 96 GLU A CA 1
ATOM 785 C C . GLU A 1 96 ? -18.475 -1.628 -7.221 1.00 56.17 96 GLU A C 1
ATOM 786 O O . GLU A 1 96 ? -18.659 -1.708 -5.995 1.00 49.95 96 GLU A O 1
ATOM 792 N N . VAL A 1 97 ? -17.654 -0.748 -7.788 1.00 49.50 97 VAL A N 1
ATOM 793 C CA . VAL A 1 97 ? -16.944 0.265 -7.020 1.00 42.46 97 VAL A CA 1
ATOM 794 C C . VAL A 1 97 ? -17.865 1.436 -6.684 1.00 42.78 97 VAL A C 1
ATOM 795 O O . VAL A 1 97 ? -18.571 1.929 -7.536 1.00 48.60 97 VAL A O 1
ATOM 799 N N . ASN A 1 98 ? -17.876 1.879 -5.433 1.00 39.70 98 ASN A N 1
ATOM 800 C CA . ASN A 1 98 ? -18.598 3.097 -5.115 1.00 42.32 98 ASN A CA 1
ATOM 801 C C . ASN A 1 98 ? -17.687 4.312 -5.285 1.00 46.27 98 ASN A C 1
ATOM 802 O O . ASN A 1 98 ? -17.112 4.802 -4.305 1.00 42.02 98 ASN A O 1
ATOM 807 N N . TRP A 1 99 ? -17.556 4.802 -6.519 1.00 50.10 99 TRP A N 1
ATOM 808 C CA . TRP A 1 99 ? -16.684 5.958 -6.780 1.00 49.85 99 TRP A CA 1
ATOM 809 C C . TRP A 1 99 ? -17.074 7.201 -5.970 1.00 43.98 99 TRP A C 1
ATOM 810 O O . TRP A 1 99 ? -16.208 7.984 -5.614 1.00 51.44 99 TRP A O 1
ATOM 821 N N . GLU A 1 100 ? -18.344 7.378 -5.640 1.00 51.97 100 GLU A N 1
ATOM 822 C CA . GLU A 1 100 ? -18.712 8.560 -4.866 1.00 58.54 100 GLU A CA 1
ATOM 823 C C . GLU A 1 100 ? -18.135 8.505 -3.430 1.00 62.78 100 GLU A C 1
ATOM 824 O O . GLU A 1 100 ? -17.880 9.548 -2.821 1.00 65.13 100 GLU A O 1
ATOM 830 N N . ALA A 1 101 ? -17.906 7.298 -2.902 1.00 53.73 101 ALA A N 1
ATOM 831 C CA . ALA A 1 101 ? -17.256 7.151 -1.597 1.00 50.96 101 ALA A CA 1
ATOM 832 C C . ALA A 1 101 ? -15.783 7.499 -1.716 1.00 47.15 101 ALA A C 1
ATOM 833 O O . ALA A 1 101 ? -15.230 8.174 -0.857 1.00 43.04 101 ALA A O 1
ATOM 835 N N . ILE A 1 102 ? -15.152 6.997 -2.774 1.00 40.85 102 ILE A N 1
ATOM 836 C CA . ILE A 1 102 ? -13.775 7.328 -3.082 1.00 47.64 102 ILE A CA 1
ATOM 837 C C . ILE A 1 102 ? -13.598 8.837 -3.252 1.00 50.56 102 ILE A C 1
ATOM 838 O O . ILE A 1 102 ? -12.553 9.392 -2.889 1.00 50.18 102 ILE A O 1
ATOM 843 N N . LYS A 1 103 ? -14.627 9.495 -3.785 1.00 53.12 103 LYS A N 1
ATOM 844 C CA . LYS A 1 103 ? -14.608 10.948 -3.917 1.00 59.45 103 LYS A CA 1
ATOM 845 C C . LYS A 1 103 ? -14.430 11.600 -2.548 1.00 54.40 103 LYS A C 1
ATOM 846 O O . LYS A 1 103 ? -13.491 12.352 -2.326 1.00 54.58 103 LYS A O 1
ATOM 852 N N . PHE A 1 104 ? -15.325 11.296 -1.627 1.00 50.56 104 PHE A N 1
ATOM 853 C CA . PHE A 1 104 ? -15.226 11.874 -0.299 1.00 53.52 104 PHE A CA 1
ATOM 854 C C . PHE A 1 104 ? -13.916 11.524 0.410 1.00 55.63 104 PHE A C 1
ATOM 855 O O . PHE A 1 104 ? -13.304 12.376 1.054 1.00 55.06 104 PHE A O 1
ATOM 863 N N . LEU A 1 105 ? -13.492 10.269 0.276 1.00 54.33 105 LEU A N 1
ATOM 864 C CA . LEU A 1 105 ? -12.202 9.811 0.790 1.00 54.91 105 LEU A CA 1
ATOM 865 C C . LEU A 1 105 ? -11.040 10.695 0.322 1.00 54.19 105 LEU A C 1
ATOM 866 O O . LEU A 1 105 ? -10.172 11.076 1.122 1.00 50.60 105 LEU A O 1
ATOM 871 N N . LEU A 1 106 ? -11.016 11.003 -0.974 1.00 51.63 106 LEU A N 1
ATOM 872 C CA . LEU A 1 106 ? -9.962 11.858 -1.526 1.00 53.14 106 LEU A CA 1
ATOM 873 C C . LEU A 1 106 ? -10.070 13.293 -0.982 1.00 52.84 106 LEU A C 1
ATOM 874 O O . LEU A 1 106 ? -9.055 13.916 -0.656 1.00 51.16 106 LEU A O 1
ATOM 879 N N . GLU A 1 107 ? -11.302 13.776 -0.840 1.00 58.03 107 GLU A N 1
ATOM 880 C CA . GLU A 1 107 ? -11.574 15.075 -0.229 1.00 60.63 107 GLU A CA 1
ATOM 881 C C . GLU A 1 107 ? -11.034 15.148 1.198 1.00 62.99 107 GLU A C 1
ATOM 882 O O . GLU A 1 107 ? -10.429 16.149 1.584 1.00 63.44 107 GLU A O 1
ATOM 888 N N . THR A 1 108 ? -11.251 14.105 1.996 1.00 51.86 108 THR A N 1
ATOM 889 C CA . THR A 1 108 ? -10.761 14.156 3.370 1.00 54.18 108 THR A CA 1
ATOM 890 C C . THR A 1 108 ? -9.233 14.121 3.361 1.00 49.71 108 THR A C 1
ATOM 891 O O . THR A 1 108 ? -8.590 14.777 4.168 1.00 51.62 108 THR A O 1
ATOM 895 N N . LYS A 1 109 ? -8.658 13.368 2.427 1.00 53.14 109 LYS A N 1
ATOM 896 C CA . LYS A 1 109 ? -7.208 13.245 2.346 1.00 55.55 109 LYS A CA 1
ATOM 897 C C . LYS A 1 109 ? -6.548 14.602 2.106 1.00 61.77 109 LYS A C 1
ATOM 898 O O . LYS A 1 109 ? -5.536 14.904 2.734 1.00 62.10 109 LYS A O 1
ATOM 904 N N . GLU A 1 110 ? -7.111 15.420 1.215 1.00 68.55 110 GLU A N 1
ATOM 905 C CA . GLU A 1 110 ? -6.471 16.696 0.870 1.00 69.96 110 GLU A CA 1
ATOM 906 C C . GLU A 1 110 ? -6.581 17.725 2.006 1.00 70.54 110 GLU A C 1
ATOM 907 O O . GLU A 1 110 ? -5.787 18.650 2.078 1.00 71.28 110 GLU A O 1
ATOM 913 N N . LYS A 1 111 ? -7.551 17.554 2.898 1.00 58.56 111 LYS A N 1
ATOM 914 C CA . LYS A 1 111 ? -7.680 18.433 4.052 1.00 52.57 111 LYS A CA 1
ATOM 915 C C . LYS A 1 111 ? -6.902 17.925 5.261 1.00 51.55 111 LYS A C 1
ATOM 916 O O . LYS A 1 111 ? -7.167 18.346 6.387 1.00 54.02 111 LYS A O 1
ATOM 922 N N . GLY A 1 112 ? -5.957 17.013 5.033 1.00 53.88 112 GLY A N 1
ATOM 923 C CA . GLY A 1 112 ? -5.114 16.476 6.097 1.00 50.42 112 GLY A CA 1
ATOM 924 C C . GLY A 1 112 ? -5.687 15.401 7.023 1.00 49.66 112 GLY A C 1
ATOM 925 O O . GLY A 1 112 ? -5.087 15.084 8.062 1.00 46.65 112 GLY A O 1
ATOM 926 N N . ILE A 1 113 ? -6.842 14.840 6.667 1.00 51.99 113 ILE A N 1
ATOM 927 C CA . ILE A 1 113 ? -7.484 13.835 7.511 1.00 50.13 113 ILE A CA 1
ATOM 928 C C . ILE A 1 113 ? -6.827 12.476 7.255 1.00 46.33 113 ILE A C 1
ATOM 929 O O . ILE A 1 113 ? -6.458 12.168 6.127 1.00 45.75 113 ILE A O 1
ATOM 934 N N . LYS A 1 114 ? -6.604 11.700 8.312 1.00 47.08 114 LYS A N 1
ATOM 935 C CA . LYS A 1 114 ? -5.984 10.381 8.149 1.00 46.08 114 LYS A CA 1
ATOM 936 C C . LYS A 1 114 ? -7.054 9.293 8.018 1.00 44.73 114 LYS A C 1
ATOM 937 O O . LYS A 1 114 ? -8.052 9.288 8.753 1.00 43.03 114 LYS A O 1
ATOM 943 N N . ASN A 1 115 ? -6.831 8.376 7.081 1.00 41.28 115 ASN A N 1
ATOM 944 C CA . ASN A 1 115 ? -7.807 7.349 6.725 1.00 41.30 115 ASN A CA 1
ATOM 945 C C . ASN A 1 115 ? -7.252 5.936 6.856 1.00 39.09 115 ASN A C 1
ATOM 946 O O . ASN A 1 115 ? -6.215 5.627 6.278 1.00 37.31 115 ASN A O 1
ATOM 951 N N . ALA A 1 116 ? -7.962 5.086 7.597 1.00 32.80 116 ALA A N 1
ATOM 952 C CA . ALA A 1 116 ? -7.601 3.672 7.740 1.00 34.13 116 ALA A CA 1
ATOM 953 C C . ALA A 1 116 ? -8.637 2.762 7.046 1.00 31.37 116 ALA A C 1
ATOM 954 O O . ALA A 1 116 ? -9.839 2.981 7.186 1.00 31.00 116 ALA A O 1
ATOM 956 N N . LEU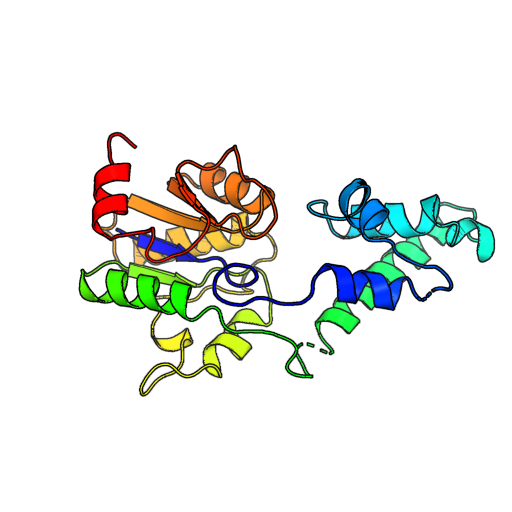 A 1 117 ? -8.172 1.770 6.290 1.00 30.10 117 LEU A N 1
ATOM 957 C CA . LEU A 1 117 ? -9.054 0.732 5.754 1.00 35.49 117 LEU A CA 1
ATOM 958 C C . LEU A 1 117 ? -9.162 -0.409 6.776 1.00 33.80 117 LEU A C 1
ATOM 959 O O . LEU A 1 117 ? -8.158 -0.999 7.186 1.00 33.48 117 LEU A O 1
ATOM 964 N N . ALA A 1 118 ? -10.388 -0.703 7.184 1.00 30.68 118 ALA A N 1
ATOM 965 C CA . ALA A 1 118 ? -10.613 -1.564 8.326 1.00 36.15 118 ALA A CA 1
ATOM 966 C C . ALA A 1 118 ? -11.728 -2.549 8.087 1.00 34.54 118 ALA A C 1
ATOM 967 O O . ALA A 1 118 ? -12.775 -2.445 8.702 1.00 34.22 118 ALA A O 1
ATOM 969 N N . SER A 1 119 ? -11.488 -3.516 7.220 1.00 36.19 119 SER A N 1
ATOM 970 C CA . SER A 1 119 ? -12.474 -4.550 6.926 1.00 37.99 119 SER A CA 1
ATOM 971 C C . SER A 1 119 ? -12.121 -5.848 7.637 1.00 38.83 119 SER A C 1
ATOM 972 O O . SER A 1 119 ? -10.934 -6.142 7.798 1.00 39.59 119 SER A O 1
ATOM 975 N N . ALA A 1 120 ? -13.128 -6.646 8.019 1.00 37.02 120 ALA A N 1
ATOM 976 C CA . ALA A 1 120 ? -12.870 -7.965 8.620 1.00 36.51 120 ALA A CA 1
ATOM 977 C C . ALA A 1 120 ? -12.571 -8.996 7.539 1.00 39.94 120 ALA A C 1
ATOM 978 O O . ALA A 1 120 ? -12.036 -10.072 7.813 1.00 46.82 120 ALA A O 1
ATOM 980 N N . SER A 1 121 ? -12.876 -8.644 6.296 1.00 39.44 121 SER A N 1
ATOM 981 C CA . SER A 1 121 ? -12.710 -9.578 5.185 1.00 39.50 121 SER A CA 1
ATOM 982 C C . SER A 1 121 ? -11.272 -9.778 4.695 1.00 47.21 121 SER A C 1
ATOM 983 O O . SER A 1 121 ? -10.504 -8.836 4.494 1.00 46.38 121 SER A O 1
ATOM 986 N N . LYS A 1 122 ? -10.937 -11.042 4.470 1.00 60.02 122 LYS A N 1
ATOM 987 C CA . LYS A 1 122 ? -9.656 -11.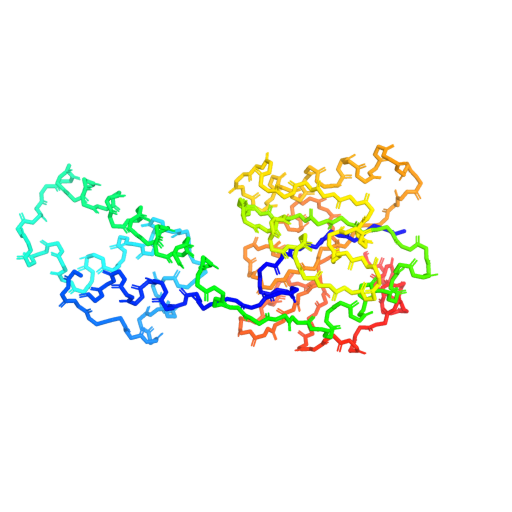441 3.918 1.00 58.19 122 LYS A CA 1
ATOM 988 C C . LYS A 1 122 ? -9.400 -10.928 2.494 1.00 58.09 122 LYS A C 1
ATOM 989 O O . LYS A 1 122 ? -8.275 -10.969 2.009 1.00 64.97 122 LYS A O 1
ATOM 995 N N . ASN A 1 123 ? -10.449 -10.439 1.837 1.00 53.04 123 ASN A N 1
ATOM 996 C CA . ASN A 1 123 ? -10.379 -10.044 0.429 1.00 51.43 123 ASN A CA 1
ATOM 997 C C . ASN A 1 123 ? -10.363 -8.555 0.184 1.00 45.88 123 ASN A C 1
ATOM 998 O O . ASN A 1 123 ? -10.199 -8.127 -0.947 1.00 44.13 123 ASN A O 1
ATOM 1003 N N . ALA A 1 124 ? -10.582 -7.770 1.226 1.00 39.93 124 ALA A N 1
ATOM 1004 C CA . ALA A 1 124 ? -10.675 -6.338 1.049 1.00 40.70 124 ALA A CA 1
ATOM 1005 C C . ALA A 1 124 ? -9.393 -5.755 0.459 1.00 39.50 124 ALA A C 1
ATOM 1006 O O . ALA A 1 124 ? -9.440 -4.962 -0.503 1.00 33.90 124 ALA A O 1
ATOM 1008 N N . GLU A 1 125 ? -8.264 -6.137 1.044 1.00 43.91 125 GLU A N 1
ATOM 1009 C CA . GLU A 1 125 ? -6.963 -5.607 0.652 1.00 45.41 125 GLU A CA 1
ATOM 1010 C C . GLU A 1 125 ? -6.648 -5.938 -0.806 1.00 48.76 125 GLU A C 1
ATOM 1011 O O . GLU A 1 125 ? -6.228 -5.067 -1.568 1.00 46.52 125 GLU A O 1
ATOM 1017 N N . LYS A 1 126 ? -6.842 -7.202 -1.186 1.00 53.62 126 LYS A N 1
ATOM 1018 C CA . LYS A 1 126 ? -6.664 -7.636 -2.577 1.00 55.13 126 LYS A CA 1
ATOM 1019 C C . LYS A 1 126 ? -7.484 -6.786 -3.543 1.00 49.46 126 LYS A C 1
ATOM 1020 O O . LYS A 1 126 ? -6.946 -6.226 -4.491 1.00 52.72 126 LYS A O 1
ATOM 1026 N N . LEU A 1 127 ? -8.784 -6.673 -3.290 1.00 36.94 127 LEU A N 1
ATOM 1027 C CA . LEU A 1 127 ? -9.638 -5.850 -4.140 1.00 37.70 127 LEU A CA 1
ATOM 1028 C C . LEU A 1 127 ? -9.199 -4.384 -4.140 1.00 43.46 127 LEU A C 1
ATOM 1029 O O . LEU A 1 127 ? -9.163 -3.740 -5.195 1.00 43.89 127 LEU A O 1
ATOM 1034 N N . ALA A 1 128 ? -8.848 -3.857 -2.971 1.00 37.09 128 ALA A N 1
ATOM 1035 C CA . ALA A 1 128 ? -8.401 -2.462 -2.864 1.00 41.18 128 ALA A CA 1
ATOM 1036 C C . ALA A 1 128 ? -7.105 -2.211 -3.657 1.00 39.97 128 ALA A C 1
ATOM 1037 O O . ALA A 1 128 ? -6.899 -1.140 -4.223 1.00 41.59 128 ALA A O 1
ATOM 1039 N N . ARG A 1 129 ? -6.244 -3.215 -3.676 1.00 43.37 129 ARG A N 1
ATOM 1040 C CA . ARG A 1 129 ? -4.983 -3.179 -4.402 1.00 50.78 129 ARG A CA 1
ATOM 1041 C C . ARG A 1 129 ? -5.208 -3.093 -5.922 1.00 53.58 129 ARG A C 1
ATOM 1042 O O . ARG A 1 129 ? -4.406 -2.506 -6.646 1.00 50.69 129 ARG A O 1
ATOM 1050 N N . LYS A 1 130 ? -6.309 -3.672 -6.400 1.00 55.66 130 LYS A N 1
ATOM 1051 C CA . LYS A 1 130 ? -6.530 -3.791 -7.843 1.00 54.58 130 LYS A CA 1
ATOM 1052 C C . LYS A 1 130 ? -7.388 -2.691 -8.429 1.00 52.74 130 LYS A C 1
ATOM 1053 O O . LYS A 1 130 ? -7.293 -2.415 -9.616 1.00 59.45 130 LYS A O 1
ATOM 1059 N N . ILE A 1 131 ? -8.189 -2.034 -7.601 1.00 51.81 131 ILE A N 1
ATOM 1060 C CA . ILE A 1 131 ? -8.988 -0.886 -8.040 1.00 48.49 131 ILE A CA 1
ATOM 1061 C C . ILE A 1 131 ? -8.103 0.339 -8.228 1.00 58.15 131 ILE A C 1
ATOM 1062 O O . ILE A 1 131 ? -7.357 0.710 -7.312 1.00 55.96 131 ILE A O 1
ATOM 1067 N N . LYS A 1 132 ? -8.179 0.989 -9.390 1.00 62.72 132 LYS A N 1
ATOM 1068 C CA . LYS A 1 132 ? -7.259 2.101 -9.653 1.00 63.69 132 LYS A CA 1
ATOM 1069 C C . LYS A 1 132 ? -7.908 3.460 -9.447 1.00 61.84 132 LYS A C 1
ATOM 1070 O O . LYS A 1 132 ? -9.043 3.702 -9.849 1.00 60.39 132 LYS A O 1
ATOM 1076 N N . VAL A 1 133 ? -7.173 4.325 -8.761 1.00 64.19 133 VAL A N 1
ATOM 1077 C CA . VAL A 1 133 ? -7.554 5.720 -8.581 1.00 71.81 133 VAL A CA 1
ATOM 1078 C C . VAL A 1 133 ? -6.359 6.556 -8.998 1.00 76.34 133 VAL A C 1
ATOM 1079 O O . VAL A 1 133 ? -5.319 6.520 -8.334 1.00 73.99 133 VAL A O 1
ATOM 1083 N N . ASN A 1 134 ? -6.504 7.287 -10.103 1.00 74.03 134 ASN A N 1
ATOM 1084 C CA . ASN A 1 134 ? -5.387 7.996 -10.725 1.00 72.90 134 ASN A CA 1
ATOM 1085 C C . ASN A 1 134 ? -4.212 7.054 -10.969 1.00 72.32 134 ASN A C 1
ATOM 1086 O O . ASN A 1 134 ? -4.348 6.034 -11.655 1.00 68.28 134 ASN A O 1
ATOM 1091 N N . ASN A 1 135 ? -3.063 7.384 -10.394 1.00 71.84 135 ASN A N 1
ATOM 1092 C CA . ASN A 1 135 ? -1.867 6.592 -10.642 1.00 78.47 135 ASN A CA 1
ATOM 1093 C C . ASN A 1 135 ? -1.485 5.689 -9.474 1.00 77.92 135 ASN A C 1
ATOM 1094 O O . ASN A 1 135 ? -0.309 5.394 -9.258 1.00 78.67 135 ASN A O 1
ATOM 1099 N N . LYS A 1 136 ? -2.490 5.231 -8.736 1.00 82.83 136 LYS A N 1
ATOM 1100 C CA . LYS A 1 136 ? -2.262 4.266 -7.670 1.00 82.44 136 LYS A CA 1
ATOM 1101 C C . LYS A 1 136 ? -3.502 3.425 -7.409 1.00 72.59 136 LYS A C 1
ATOM 1102 O O . LYS A 1 136 ? -4.565 3.650 -7.989 1.00 75.25 136 LYS A O 1
ATOM 1108 N N . SER A 1 137 ? -3.359 2.458 -6.520 1.00 60.11 137 SER A N 1
ATOM 1109 C CA . SER A 1 137 ? -4.498 1.678 -6.075 1.00 57.40 137 SER A CA 1
ATOM 1110 C C . SER A 1 137 ? -5.285 2.421 -4.997 1.00 54.56 137 SER A C 1
ATOM 1111 O O . SER A 1 137 ? -4.739 3.284 -4.303 1.00 50.34 137 SER A O 1
ATOM 1114 N N . LEU A 1 138 ? -6.570 2.092 -4.875 1.00 47.20 138 LEU A N 1
ATOM 1115 C CA . LEU A 1 138 ? -7.407 2.610 -3.792 1.00 45.90 138 LEU A CA 1
ATOM 1116 C C . LEU A 1 138 ? -6.742 2.277 -2.467 1.00 41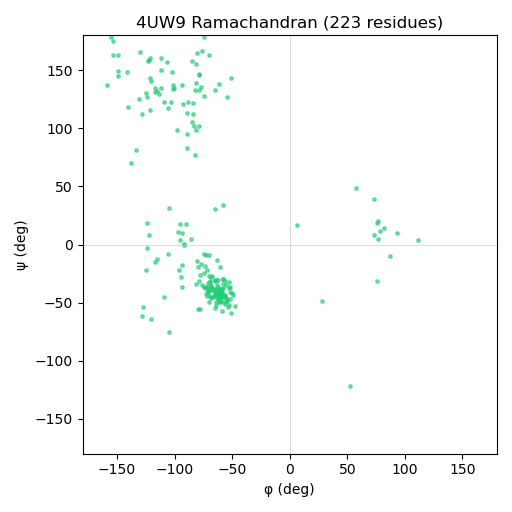.74 138 LEU A C 1
ATOM 1117 O O . LEU A 1 138 ? -6.803 3.045 -1.506 1.00 37.04 138 LEU A O 1
ATOM 1122 N N . LEU A 1 139 ? -6.098 1.112 -2.427 1.00 36.20 139 LEU A N 1
ATOM 1123 C CA . LEU A 1 139 ? -5.350 0.732 -1.255 1.00 37.05 139 LEU A CA 1
ATOM 1124 C C . LEU A 1 139 ? -4.309 1.810 -0.854 1.00 40.48 139 LEU A C 1
ATOM 1125 O O . LEU A 1 139 ? -4.229 2.195 0.320 1.00 37.32 139 LEU A O 1
ATOM 1130 N N . GLU A 1 140 ? -3.528 2.312 -1.804 1.00 43.64 140 GLU A N 1
ATOM 1131 C CA . GLU A 1 140 ? -2.454 3.247 -1.441 1.00 46.04 140 GLU A CA 1
ATOM 1132 C C . GLU A 1 140 ? -2.949 4.665 -1.069 1.00 43.82 140 GLU A C 1
ATOM 1133 O O . GLU A 1 140 ? -2.175 5.474 -0.569 1.00 45.03 140 GLU A O 1
ATOM 1139 N N . ILE A 1 141 ? -4.236 4.947 -1.276 1.00 39.28 141 ILE A N 1
ATOM 1140 C CA . ILE A 1 141 ? -4.844 6.190 -0.814 1.00 39.88 141 ILE A CA 1
ATOM 1141 C C . ILE A 1 141 ? -4.992 6.256 0.705 1.00 46.36 141 ILE A C 1
ATOM 1142 O O . ILE A 1 141 ? -5.040 7.345 1.293 1.00 47.38 141 ILE A O 1
ATOM 1147 N N . PHE A 1 142 ? -5.102 5.091 1.339 1.00 38.68 142 PHE A N 1
ATOM 1148 C CA . PHE A 1 142 ? -5.263 5.042 2.777 1.00 40.35 142 PHE A CA 1
ATOM 1149 C C . PHE A 1 142 ? -3.913 5.262 3.426 1.00 39.63 142 PHE A C 1
ATOM 1150 O O . PHE A 1 142 ? -2.883 4.833 2.911 1.00 42.89 142 PHE A O 1
ATOM 1158 N N . ASP A 1 143 ? -3.910 5.922 4.566 1.00 40.11 143 ASP A N 1
ATOM 1159 C CA . ASP A 1 143 ? -2.672 6.022 5.328 1.00 47.57 143 ASP A CA 1
ATOM 1160 C C . ASP A 1 143 ? -2.357 4.701 5.988 1.00 46.79 143 ASP A C 1
ATOM 1161 O O . ASP A 1 143 ? -1.227 4.446 6.378 1.00 49.27 143 ASP A O 1
ATOM 1166 N N . LEU A 1 144 ? -3.372 3.852 6.095 1.00 47.08 144 LEU A N 1
ATOM 1167 C CA . LEU A 1 144 ? -3.293 2.696 6.966 1.00 45.30 144 LEU A CA 1
ATOM 1168 C C . LEU A 1 144 ? -4.295 1.604 6.560 1.00 38.89 144 LEU A C 1
ATOM 1169 O O . LEU A 1 144 ? -5.440 1.897 6.246 1.00 39.13 144 LEU A O 1
ATOM 1174 N N . ASN A 1 145 ? -3.856 0.351 6.568 1.00 36.82 145 ASN A N 1
ATOM 1175 C CA . ASN A 1 145 ? -4.734 -0.781 6.296 1.00 35.93 145 ASN A CA 1
ATOM 1176 C C . ASN A 1 145 ? -4.566 -1.853 7.349 1.00 36.33 145 ASN A C 1
ATOM 1177 O O . ASN A 1 145 ? -3.469 -2.297 7.589 1.00 40.17 145 ASN A O 1
ATOM 1182 N N . VAL A 1 146 ? -5.656 -2.270 7.990 1.00 37.45 146 VAL A N 1
ATOM 1183 C CA . VAL A 1 146 ? -5.582 -3.371 8.952 1.00 36.03 146 VAL A CA 1
ATOM 1184 C C . VAL A 1 146 ? -6.554 -4.496 8.576 1.00 35.94 146 VAL A C 1
ATOM 1185 O O . VAL A 1 146 ? -6.885 -5.338 9.402 1.00 37.81 146 VAL A O 1
ATOM 1189 N N . SER A 1 147 ? -7.002 -4.508 7.327 1.00 36.32 147 SER A N 1
ATOM 1190 C CA . SER A 1 147 ? -8.055 -5.433 6.901 1.00 38.23 147 SER A CA 1
ATOM 1191 C C . SER A 1 147 ? -7.684 -6.913 7.035 1.00 36.61 147 SER A C 1
ATOM 1192 O O . SER A 1 147 ? -6.578 -7.328 6.741 1.00 38.88 147 SER A O 1
ATOM 1195 N N . GLY A 1 148 ? -8.630 -7.711 7.504 1.00 40.35 148 GLY A N 1
ATOM 1196 C CA . GLY A 1 148 ? -8.402 -9.138 7.648 1.00 41.19 148 GLY A CA 1
ATOM 1197 C C . GLY A 1 148 ? -7.477 -9.522 8.795 1.00 44.73 148 GLY A C 1
ATOM 1198 O O . GLY A 1 148 ? -7.101 -10.685 8.896 1.00 37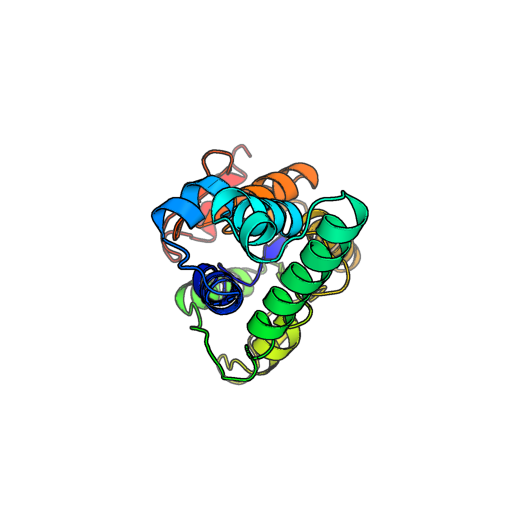.16 148 GLY A O 1
ATOM 1199 N N . ARG A 1 149 ? -7.100 -8.561 9.650 1.00 45.9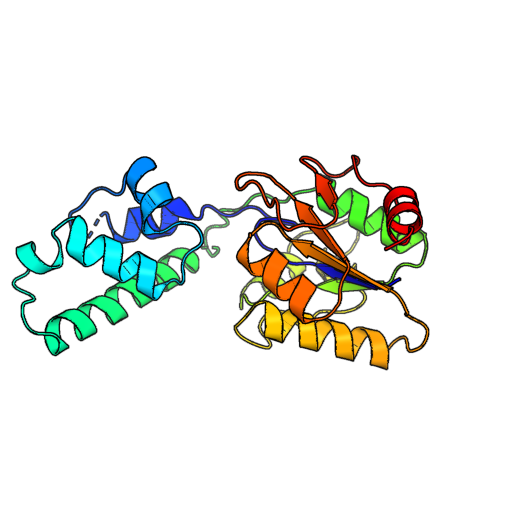9 149 ARG A N 1
ATOM 1200 C CA . ARG A 1 149 ? -6.176 -8.859 10.743 1.00 44.80 149 ARG A CA 1
ATOM 1201 C C . ARG A 1 149 ? -6.944 -9.240 12.009 1.00 47.21 149 ARG A C 1
ATOM 1202 O O . ARG A 1 149 ? -6.336 -9.506 13.034 1.00 49.37 149 ARG A O 1
ATOM 1210 N N . ALA A 1 150 ? -8.277 -9.234 11.936 1.00 38.27 150 ALA A N 1
ATOM 1211 C CA . ALA A 1 150 ? -9.121 -9.831 12.979 1.00 34.47 150 ALA A CA 1
ATOM 1212 C C . ALA A 1 150 ? -10.444 -10.198 12.325 1.00 41.86 150 ALA A C 1
ATOM 1213 O O . ALA A 1 150 ? -10.612 -9.952 11.119 1.00 40.77 150 ALA A O 1
ATOM 1215 N N . GLU A 1 151 ? -11.384 -10.787 13.069 1.00 46.95 151 GLU A N 1
ATOM 1216 C CA . GLU A 1 151 ? -12.570 -11.338 12.402 1.00 47.37 151 GLU A CA 1
ATOM 1217 C C . GLU A 1 151 ? -13.916 -10.775 12.885 1.00 46.63 151 GLU A C 1
ATOM 1218 O O . GLU A 1 151 ? -14.979 -11.269 12.485 1.00 45.87 151 GLU A O 1
ATOM 1224 N N . THR A 1 152 ? -13.900 -9.745 13.722 1.00 31.22 152 THR A N 1
ATOM 1225 C CA . THR A 1 152 ? -15.124 -8.976 13.884 1.00 30.79 152 THR A CA 1
ATOM 1226 C C . THR A 1 152 ? -14.842 -7.535 13.532 1.00 28.56 152 THR A C 1
ATOM 1227 O O . THR A 1 152 ? -13.690 -7.097 13.567 1.00 31.48 152 THR A O 1
ATOM 1231 N N . LYS A 1 153 ? -15.899 -6.806 13.199 1.00 31.05 153 LYS A N 1
ATOM 1232 C CA . LYS A 1 153 ? -15.815 -5.389 12.892 1.00 36.49 153 LYS A CA 1
ATOM 1233 C C . LYS A 1 153 ? -15.239 -4.593 14.059 1.00 34.55 153 LYS A C 1
ATOM 1234 O O . LYS A 1 153 ? -14.427 -3.689 13.874 1.00 30.17 153 LYS A O 1
ATOM 1240 N N . GLU A 1 154 ? -15.689 -4.914 15.260 1.00 31.42 154 GLU A N 1
ATOM 1241 C CA . GLU A 1 154 ? -15.219 -4.198 16.423 1.00 34.24 154 GLU A CA 1
ATOM 1242 C C . GLU A 1 154 ? -13.720 -4.451 16.637 1.00 30.09 154 GLU A C 1
ATOM 1243 O O . GLU A 1 154 ? -12.991 -3.525 16.952 1.00 33.28 154 GLU A O 1
ATOM 1249 N N . ASP A 1 155 ? -13.244 -5.678 16.438 1.00 26.75 155 ASP A N 1
ATOM 1250 C CA . ASP A 1 155 ? -11.807 -5.920 16.625 1.00 28.85 155 ASP A CA 1
ATOM 1251 C C . ASP A 1 155 ? -10.971 -5.231 15.553 1.00 31.42 155 ASP A C 1
ATOM 1252 O O . ASP A 1 155 ? -9.863 -4.799 15.830 1.00 30.99 155 ASP A O 1
ATOM 1257 N N . VAL A 1 156 ? -11.469 -5.170 14.316 1.00 28.95 156 VAL A N 1
ATOM 1258 C CA . VAL A 1 156 ? -10.690 -4.537 13.259 1.00 28.24 156 VAL A CA 1
ATOM 1259 C C . VAL A 1 156 ? -10.718 -3.002 13.453 1.00 30.72 156 VAL A C 1
ATOM 1260 O O . VAL A 1 156 ? -9.699 -2.316 13.275 1.00 27.58 156 VAL A O 1
ATOM 1264 N N . PHE A 1 157 ? -11.870 -2.485 13.876 1.00 29.39 157 PHE A N 1
ATOM 1265 C CA . PHE A 1 157 ? -12.007 -1.051 14.131 1.00 35.97 157 PHE A CA 1
ATOM 1266 C C . PHE A 1 157 ? -11.068 -0.642 15.273 1.00 37.77 157 PHE A C 1
ATOM 1267 O O . PHE A 1 157 ? -10.405 0.406 15.212 1.00 33.16 157 PHE A O 1
ATOM 1275 N N . LYS A 1 158 ? -11.017 -1.489 16.299 1.00 34.30 158 LYS A N 1
ATOM 1276 C CA . LYS A 1 158 ? -10.187 -1.231 17.456 1.00 33.86 158 LYS A CA 1
ATOM 1277 C C . LYS A 1 158 ? -8.744 -1.171 17.014 1.00 36.86 158 LYS A C 1
ATOM 1278 O O . LYS A 1 158 ? -8.021 -0.240 17.348 1.00 35.99 158 LYS A O 1
ATOM 1284 N N . LEU A 1 159 ? -8.331 -2.177 16.248 1.00 32.07 159 LEU A N 1
ATOM 1285 C CA . LEU A 1 159 ? -6.981 -2.226 15.734 1.00 32.30 159 LEU A CA 1
ATOM 1286 C C . LEU A 1 159 ? -6.694 -0.975 14.865 1.00 34.30 159 LEU A C 1
ATOM 1287 O O . LEU A 1 159 ? -5.641 -0.350 14.987 1.00 36.31 159 LEU A O 1
ATOM 1292 N N . ALA A 1 160 ? -7.619 -0.607 13.990 1.00 33.99 160 ALA A N 1
ATOM 1293 C CA . ALA A 1 160 ? -7.385 0.555 13.147 1.00 36.92 160 ALA A CA 1
ATOM 1294 C C . ALA A 1 160 ? -7.197 1.823 14.025 1.00 40.46 160 ALA A C 1
ATOM 1295 O O . ALA A 1 160 ? -6.341 2.6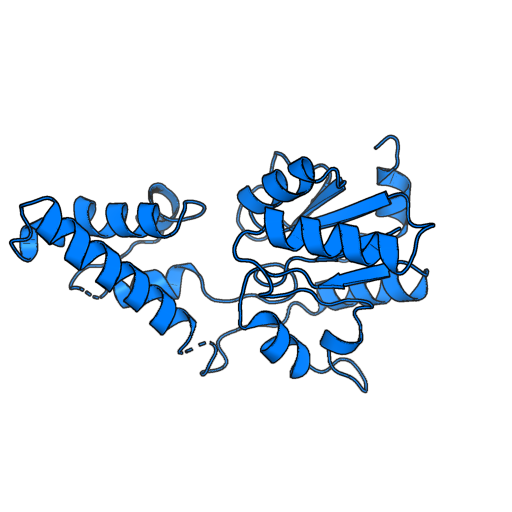74 13.745 1.00 35.69 160 ALA A O 1
ATOM 1297 N N . LYS A 1 161 ? -7.970 1.917 15.108 1.00 34.23 161 LYS A N 1
ATOM 1298 C CA . LYS A 1 161 ? -7.920 3.086 15.982 1.00 36.20 161 LYS A CA 1
ATOM 1299 C C . LYS A 1 161 ? -6.579 3.191 16.730 1.00 37.89 161 LYS A C 1
ATOM 1300 O O . LYS A 1 161 ? -5.980 4.265 16.804 1.00 35.06 161 LYS A O 1
ATOM 1306 N N . GLU A 1 162 ? -6.120 2.065 17.270 1.00 34.31 162 GLU A N 1
ATOM 1307 C CA . GLU A 1 162 ? -4.845 1.989 17.954 1.00 33.92 162 GLU A CA 1
ATOM 1308 C C . GLU A 1 162 ? -3.682 2.324 17.032 1.00 40.19 162 GLU A C 1
ATOM 1309 O O . GLU A 1 162 ? -2.738 2.998 17.436 1.00 38.49 162 GLU A O 1
ATOM 1315 N N . GLU A 1 163 ? -3.740 1.849 15.794 1.00 42.43 163 GLU A N 1
ATOM 1316 C CA . GLU A 1 163 ? -2.672 2.114 14.848 1.00 40.42 163 GLU A CA 1
ATOM 1317 C C . GLU A 1 163 ? -2.691 3.556 14.325 1.00 44.89 163 GLU A C 1
ATOM 1318 O O . GLU A 1 163 ? -1.635 4.151 14.070 1.00 40.92 163 GLU A O 1
ATOM 1324 N N . LEU A 1 164 ? -3.885 4.110 14.132 1.00 38.31 164 LEU A N 1
ATOM 1325 C CA . LEU A 1 164 ? -3.975 5.515 13.742 1.00 39.20 164 LEU A CA 1
ATOM 1326 C C . LEU A 1 164 ? -3.379 6.400 14.842 1.00 39.52 164 LEU A C 1
ATOM 1327 O O . LEU A 1 164 ? -2.682 7.358 14.554 1.00 36.78 164 LEU A O 1
ATOM 1332 N N . LYS A 1 165 ? -3.644 6.059 16.093 1.00 43.96 165 LYS A N 1
ATOM 1333 C CA . LYS A 1 165 ? -3.129 6.839 17.207 1.00 50.85 165 LYS A CA 1
ATOM 1334 C C . LYS A 1 165 ? -1.613 6.704 17.355 1.00 47.13 165 LYS A C 1
ATOM 1335 O O . LYS A 1 165 ? -0.937 7.695 17.552 1.00 50.64 165 LYS A O 1
ATOM 1341 N N . LEU A 1 166 ? -1.083 5.490 17.250 1.00 34.59 166 LEU A N 1
ATOM 1342 C CA . LEU A 1 166 ? 0.363 5.269 17.267 1.00 37.35 166 LEU A CA 1
ATOM 1343 C C . LEU A 1 166 ? 1.071 6.063 16.188 1.00 42.34 166 LEU A C 1
ATOM 1344 O O . LEU A 1 166 ? 2.040 6.767 16.463 1.00 42.28 166 LEU A O 1
ATOM 1349 N N . ASN A 1 167 ? 0.596 5.935 14.957 1.00 36.65 167 ASN A N 1
ATOM 1350 C CA . ASN A 1 167 ? 1.198 6.651 13.833 1.00 42.05 167 ASN A CA 1
ATOM 1351 C C . ASN A 1 167 ? 1.046 8.161 13.899 1.00 48.29 167 ASN A C 1
ATOM 1352 O O . ASN A 1 167 ? 1.961 8.892 13.492 1.00 49.41 167 ASN A O 1
ATOM 1357 N N . PHE A 1 168 ? -0.122 8.607 14.370 1.00 39.92 168 PHE A N 1
ATOM 1358 C CA . PHE A 1 168 ? -0.469 10.037 14.464 1.00 43.84 168 PHE A CA 1
ATOM 1359 C C . PHE A 1 168 ? -1.069 10.397 15.816 1.00 47.95 168 PHE A C 1
ATOM 1360 O O . PHE A 1 168 ? -2.294 10.493 15.914 1.00 44.27 168 PHE A O 1
ATOM 1368 N N . PRO A 1 169 ? -0.219 10.602 16.851 1.00 50.88 169 PRO A N 1
ATOM 1369 C CA . PRO A 1 169 ? -0.657 10.766 18.245 1.00 47.73 169 PRO A CA 1
ATOM 1370 C C . PRO A 1 169 ? -1.582 11.972 18.453 1.00 50.94 169 PRO A C 1
ATOM 1371 O O . PRO A 1 169 ? -2.267 12.068 19.486 1.00 54.67 169 PRO A O 1
ATOM 1375 N N . GLU A 1 170 ? -1.545 12.909 17.516 1.00 56.95 170 GLU A N 1
ATOM 1376 C CA . GLU A 1 170 ? -2.284 14.151 17.635 1.00 64.07 170 GLU A CA 1
ATOM 1377 C C . GLU A 1 170 ? -3.627 14.059 16.928 1.00 65.91 170 GLU A C 1
ATOM 1378 O O . GLU A 1 170 ? -4.214 15.075 16.572 1.00 67.23 170 GLU A O 1
ATOM 1384 N N . ILE A 1 171 ? -4.073 12.832 16.652 1.00 58.43 171 ILE A N 1
ATOM 1385 C CA . ILE A 1 171 ? -5.460 12.580 16.254 1.00 57.75 171 ILE A CA 1
ATOM 1386 C C . ILE A 1 171 ? -6.284 12.511 17.539 1.00 54.19 171 ILE A C 1
ATOM 1387 O O . ILE A 1 171 ? -5.868 11.871 18.520 1.00 51.21 171 ILE A O 1
ATOM 1392 N N . LYS A 1 172 ? -7.425 13.207 17.550 1.00 55.14 172 LYS A N 1
ATOM 1393 C CA . LYS A 1 172 ? -8.265 13.289 18.746 1.00 52.63 172 LYS A CA 1
ATOM 1394 C C . LYS A 1 172 ? -9.683 12.831 18.447 1.00 48.87 172 LYS A C 1
ATOM 1395 O O . LYS A 1 172 ? -10.422 12.453 19.348 1.00 49.33 172 LYS A O 1
ATOM 1401 N N . TYR A 1 173 ? -10.072 12.872 17.177 1.00 54.24 173 TYR A N 1
ATOM 1402 C CA . TYR A 1 173 ? -11.428 12.473 16.799 1.00 56.54 173 TYR A CA 1
ATOM 1403 C C . TYR A 1 173 ? -11.416 11.379 15.738 1.00 52.66 173 TYR A C 1
ATOM 1404 O O . TYR A 1 173 ? -10.723 11.479 14.706 1.00 52.21 173 TYR A O 1
ATOM 1413 N N . PHE A 1 174 ? -12.189 10.335 16.023 1.00 48.65 174 PHE A N 1
ATOM 1414 C CA . PHE A 1 174 ? -12.323 9.168 15.157 1.00 44.67 174 PHE A CA 1
ATOM 1415 C C . PHE A 1 174 ? -13.745 9.039 14.630 1.00 44.83 174 PHE A C 1
ATOM 1416 O O . PHE A 1 174 ? -14.711 9.127 15.401 1.00 44.58 174 PHE A O 1
ATOM 1424 N N . PHE A 1 175 ? -13.849 8.834 13.319 1.00 45.22 175 PHE A N 1
ATOM 1425 C CA . PHE A 1 175 ? -15.092 8.470 12.638 1.00 44.57 175 PHE A CA 1
ATOM 1426 C C . PHE A 1 175 ? -15.046 7.034 12.082 1.00 46.74 175 PHE A C 1
ATOM 1427 O O . PHE A 1 175 ? -13.989 6.540 11.675 1.00 40.74 175 PHE A O 1
ATOM 1435 N N . VAL A 1 176 ? -16.211 6.402 12.012 1.00 43.63 176 VAL A N 1
ATOM 1436 C CA . VAL A 1 176 ? -16.370 5.115 11.354 1.00 39.33 176 VAL A CA 1
ATOM 1437 C C . VAL A 1 176 ? -17.401 5.221 10.240 1.00 41.29 176 VAL A C 1
ATOM 1438 O O . VAL A 1 176 ? -18.569 5.506 10.504 1.00 40.96 176 VAL A O 1
ATOM 1442 N N . VAL A 1 177 ? -16.969 5.021 8.998 1.00 37.59 177 VAL A N 1
ATOM 1443 C CA . VAL A 1 177 ? -17.891 4.913 7.864 1.00 38.23 177 VAL A CA 1
ATOM 1444 C C . VAL A 1 177 ? -18.435 3.477 7.735 1.00 41.01 177 VAL A C 1
ATOM 1445 O O . VAL A 1 177 ? -17.700 2.539 7.417 1.00 39.99 177 VAL A O 1
ATOM 1449 N N . GLU A 1 178 ? -19.727 3.313 7.992 1.00 43.18 178 GLU A N 1
ATOM 1450 C CA . GLU A 1 178 ? -20.315 1.983 8.111 1.00 44.77 178 GLU A CA 1
ATOM 1451 C C . GLU A 1 178 ? -21.717 1.887 7.486 1.00 49.02 178 GLU A C 1
ATOM 1452 O O . GLU A 1 178 ? -22.501 2.839 7.487 1.00 45.51 178 GLU A O 1
ATOM 1458 N N . ASP A 1 179 ? -22.015 0.702 6.973 1.00 56.76 179 ASP A N 1
ATOM 1459 C CA . ASP A 1 179 ? -23.180 0.439 6.147 1.00 57.89 179 ASP A CA 1
ATOM 1460 C C . ASP A 1 179 ? -24.152 -0.527 6.843 1.00 55.06 179 ASP A C 1
ATOM 1461 O O . ASP A 1 179 ? -25.301 -0.669 6.444 1.00 54.84 179 ASP A O 1
ATOM 1466 N N . ALA A 1 180 ? -23.686 -1.154 7.917 1.00 47.37 180 ALA A N 1
ATOM 1467 C CA . ALA A 1 180 ? -24.439 -2.207 8.597 1.00 46.83 180 ALA A CA 1
ATOM 1468 C C . ALA A 1 180 ? -24.711 -1.849 10.042 1.00 47.19 180 ALA A C 1
ATOM 1469 O O . ALA A 1 180 ? -23.834 -1.305 10.715 1.00 48.22 180 ALA A O 1
ATOM 1471 N N . PRO A 1 181 ? -25.920 -2.167 10.533 1.00 50.35 181 PRO A N 1
ATOM 1472 C CA . PRO A 1 181 ? -26.295 -1.922 11.934 1.00 50.88 181 PRO A CA 1
ATOM 1473 C C . PRO A 1 181 ? -25.280 -2.444 12.959 1.00 50.06 181 PRO A C 1
ATOM 1474 O O . PRO A 1 181 ? -25.016 -1.751 13.946 1.00 51.42 181 PRO A O 1
ATOM 1478 N N . SER A 1 182 ? -24.732 -3.641 12.736 1.00 48.99 182 SER A N 1
ATOM 1479 C CA . SER A 1 182 ? -23.730 -4.210 13.640 1.00 45.13 182 SER A CA 1
ATOM 1480 C C . SER A 1 182 ? -22.456 -3.374 13.666 1.00 42.58 182 SER A C 1
ATOM 1481 O O . SER A 1 182 ? -21.757 -3.324 14.674 1.00 44.30 182 SER A O 1
ATOM 1484 N N . GLY A 1 183 ? -22.148 -2.724 12.551 1.00 39.55 183 GLY A N 1
ATOM 1485 C CA . GLY A 1 183 ? -20.922 -1.949 12.442 1.00 43.55 183 GLY A CA 1
ATOM 1486 C C . GLY A 1 183 ? -21.072 -0.646 13.195 1.00 43.82 183 GLY A C 1
ATOM 1487 O O . GLY A 1 183 ? -20.124 -0.128 13.804 1.00 38.64 183 GLY A O 1
ATOM 1488 N N . ILE A 1 184 ? -22.296 -0.129 13.158 1.00 45.50 184 ILE A N 1
ATOM 1489 C CA . ILE A 1 184 ? -22.637 1.092 13.854 1.00 42.93 184 ILE A CA 1
ATOM 1490 C C . ILE A 1 184 ? -22.439 0.833 15.323 1.00 39.90 184 ILE A C 1
ATOM 1491 O O . ILE A 1 184 ? -21.835 1.655 16.010 1.00 43.25 184 ILE A O 1
ATOM 1496 N N . ARG A 1 185 ? -22.896 -0.326 15.794 1.00 44.72 185 ARG A N 1
ATOM 1497 C CA . ARG A 1 185 ? -22.674 -0.731 17.188 1.00 43.46 185 ARG A CA 1
ATOM 1498 C C . ARG A 1 185 ? -21.186 -0.919 17.468 1.00 43.45 185 ARG A C 1
ATOM 1499 O O . ARG A 1 185 ? -20.698 -0.570 18.547 1.00 43.49 185 ARG A O 1
ATOM 1507 N N . ALA A 1 186 ? -20.459 -1.465 16.495 1.00 39.49 186 ALA A N 1
ATOM 1508 C CA . ALA A 1 186 ? -19.034 -1.707 16.682 1.00 39.96 186 ALA A CA 1
ATOM 1509 C C . ALA A 1 186 ? -18.303 -0.367 16.752 1.00 38.95 186 ALA A C 1
ATOM 1510 O O . ALA A 1 186 ? -17.374 -0.197 17.540 1.00 36.57 186 ALA A O 1
ATOM 1512 N N . GLY A 1 187 ? -18.747 0.587 15.939 1.00 35.37 187 GLY A N 1
ATOM 1513 C CA . GLY A 1 187 ? -18.157 1.913 15.950 1.00 38.44 187 GLY A CA 1
ATOM 1514 C C . GLY A 1 187 ? -18.323 2.607 17.288 1.00 43.27 187 GLY A C 1
ATOM 1515 O O . GLY A 1 187 ? -17.364 3.160 17.822 1.00 42.46 187 GLY A O 1
ATOM 1516 N N . LYS A 1 188 ? -19.540 2.565 17.835 1.00 45.53 188 LYS A N 1
ATOM 1517 C CA . LYS A 1 188 ? -19.844 3.187 19.117 1.00 45.88 188 LYS A CA 1
ATOM 1518 C C . LYS A 1 188 ? -19.041 2.533 20.225 1.00 45.05 188 LYS A C 1
ATOM 1519 O O . LYS A 1 188 ? -18.497 3.206 21.088 1.00 45.64 188 LYS A O 1
ATOM 1525 N N . ALA A 1 189 ? -18.942 1.214 20.185 1.00 44.58 189 ALA A N 1
ATOM 1526 C CA . ALA A 1 189 ? -18.156 0.492 21.180 1.00 41.41 189 ALA A CA 1
ATOM 1527 C C . ALA A 1 189 ? -16.690 0.923 21.251 1.00 42.50 189 ALA A C 1
ATOM 1528 O O . ALA A 1 189 ? -16.072 0.799 22.307 1.00 46.86 189 ALA A O 1
ATOM 1530 N N . ILE A 1 190 ? -16.108 1.377 20.143 1.00 40.23 190 ILE A N 1
ATOM 1531 C CA . ILE A 1 190 ? -14.727 1.861 20.205 1.00 43.08 190 ILE A CA 1
ATOM 1532 C C . ILE A 1 190 ? -14.623 3.380 20.344 1.00 39.45 190 ILE A C 1
ATOM 1533 O O . ILE A 1 190 ? -13.538 3.941 20.221 1.00 41.98 190 ILE A O 1
ATOM 1538 N N . GLY A 1 191 ? -15.742 4.041 20.615 1.00 43.11 191 GLY A N 1
ATOM 1539 C CA . GLY A 1 191 ? -15.735 5.477 20.853 1.00 44.64 191 GLY A CA 1
ATOM 1540 C C . GLY A 1 191 ? -15.521 6.333 19.614 1.00 49.15 191 GLY A C 1
ATOM 1541 O O . GLY A 1 191 ? -14.825 7.342 19.659 1.00 51.70 191 GLY A O 1
ATOM 1542 N N . ALA A 1 192 ? -16.122 5.948 18.497 1.00 43.07 192 ALA A N 1
ATOM 1543 C CA . ALA A 1 192 ? -16.005 6.759 17.286 1.00 44.23 192 ALA A CA 1
ATOM 1544 C C . ALA A 1 192 ? -17.355 7.353 16.979 1.00 43.02 192 ALA A C 1
ATOM 1545 O O . ALA A 1 192 ? -18.369 6.884 17.490 1.00 38.77 192 ALA A O 1
ATOM 1547 N N . ILE A 1 193 ? -17.346 8.411 16.178 1.00 40.61 193 ILE A N 1
ATOM 1548 C CA . ILE A 1 193 ? -18.557 9.029 15.677 1.00 44.72 193 ILE A CA 1
ATOM 1549 C C . ILE A 1 193 ? -18.985 8.238 14.439 1.00 45.61 193 ILE A C 1
ATOM 1550 O O . ILE A 1 193 ? -18.228 8.126 13.479 1.00 37.51 193 ILE A O 1
ATOM 1555 N N . THR A 1 194 ? -20.197 7.697 14.456 1.00 46.63 194 THR A N 1
ATOM 1556 C CA . THR A 1 194 ? -20.583 6.765 13.418 1.00 44.97 194 THR A CA 1
ATOM 1557 C C . THR A 1 194 ? -21.289 7.435 12.258 1.00 46.23 194 THR A C 1
ATOM 1558 O O . THR A 1 194 ? -22.310 8.093 12.426 1.00 48.13 194 THR A O 1
ATOM 1562 N N . LEU A 1 195 ? -20.703 7.274 11.078 1.00 38.89 195 LEU A N 1
ATOM 1563 C CA . LEU A 1 195 ? -21.267 7.778 9.842 1.00 38.31 195 LEU A CA 1
ATOM 1564 C C . LEU A 1 195 ? -22.013 6.643 9.148 1.00 45.39 195 LEU A C 1
ATOM 1565 O O . LEU A 1 195 ? -21.392 5.808 8.469 1.00 36.37 195 LEU A O 1
ATOM 1570 N N . GLY A 1 196 ? -23.334 6.614 9.332 1.00 47.94 196 GLY A N 1
ATOM 1571 C CA . GLY A 1 196 ? -24.190 5.563 8.806 1.00 45.90 196 GLY A CA 1
ATOM 1572 C C . GLY A 1 196 ? -24.609 5.765 7.366 1.00 46.73 196 GLY A C 1
ATOM 1573 O O . GLY A 1 196 ? -25.484 6.566 7.068 1.00 52.88 196 GLY A O 1
ATOM 1574 N N . TYR A 1 197 ? -23.960 5.042 6.468 1.00 43.93 197 TYR A N 1
ATOM 1575 C CA . TYR A 1 197 ? -24.338 4.989 5.060 1.00 50.93 197 TYR A CA 1
ATOM 1576 C C . TYR A 1 197 ? -25.533 4.053 4.847 1.00 59.77 197 TYR A C 1
ATOM 1577 O O . TYR A 1 197 ? -25.381 2.824 4.847 1.00 53.91 197 TYR A O 1
ATOM 1586 N N . GLU A 1 198 ? -26.723 4.622 4.689 1.00 65.61 198 GLU A N 1
ATOM 1587 C CA . GLU A 1 198 ? -27.895 3.803 4.429 1.00 71.23 198 GLU A CA 1
ATOM 1588 C C . GLU A 1 198 ? -28.060 3.610 2.934 1.00 78.40 198 GLU A C 1
ATOM 1589 O O . GLU A 1 198 ? -28.633 4.456 2.256 1.00 81.78 198 GLU A O 1
ATOM 1595 N N . ARG A 1 199 ? -27.546 2.516 2.402 1.00 99.67 199 ARG A N 1
ATOM 1596 C CA . ARG A 1 199 ? -27.881 2.195 1.034 1.00 103.38 199 ARG A CA 1
ATOM 1597 C C . ARG A 1 199 ? -29.094 1.258 1.098 1.00 106.88 199 ARG A C 1
ATOM 1598 O O . ARG A 1 199 ? -30.008 1.378 0.275 1.00 107.21 199 ARG A O 1
ATOM 1606 N N . GLU A 1 200 ? -29.132 0.377 2.106 1.00 92.33 200 GLU A N 1
ATOM 1607 C CA . GLU A 1 200 ? -30.242 -0.568 2.262 1.00 91.94 200 GLU A CA 1
ATOM 1608 C C . GLU A 1 200 ? -30.874 -0.566 3.654 1.00 85.06 200 GLU A C 1
ATOM 1609 O O . GLU A 1 200 ? -32.062 -0.285 3.777 1.00 89.57 200 GLU A O 1
ATOM 1615 N N . SER A 1 201 ? -30.110 -0.894 4.694 1.00 75.07 201 SER A N 1
ATOM 1616 C CA . SER A 1 201 ? -30.645 -0.840 6.064 1.00 72.69 201 SER A CA 1
ATOM 1617 C C . SER A 1 201 ? -30.723 0.601 6.545 1.00 72.98 201 SER A C 1
ATOM 1618 O O . SER A 1 201 ? -30.133 1.487 5.943 1.00 72.93 201 SER A O 1
ATOM 1621 N N . SER A 1 202 ? -31.426 0.840 7.645 1.00 90.39 202 SER A N 1
ATOM 1622 C CA . SER A 1 202 ? -31.750 2.213 8.008 1.00 91.87 202 SER A CA 1
ATOM 1623 C C . SER A 1 202 ? -30.783 2.889 8.991 1.00 92.25 202 SER A C 1
ATOM 1624 O O . SER A 1 202 ? -30.663 4.103 8.973 1.00 93.32 202 SER A O 1
ATOM 1627 N N . LEU A 1 203 ? -30.109 2.128 9.850 1.00 68.53 203 LEU A N 1
ATOM 1628 C CA . LEU A 1 203 ? -29.034 2.681 10.708 1.00 63.87 203 LEU A CA 1
ATOM 1629 C C . LEU A 1 203 ? -29.445 3.845 11.634 1.00 63.83 203 LEU A C 1
ATOM 1630 O O . LEU A 1 203 ? -28.754 4.870 11.746 1.00 61.86 203 LEU A O 1
ATOM 1635 N N . GLU A 1 204 ? -30.546 3.642 12.332 1.00 72.53 204 GLU A N 1
ATOM 1636 C CA . GLU A 1 204 ? -31.086 4.621 13.249 1.00 72.10 204 GLU A CA 1
ATOM 1637 C C . GLU A 1 204 ? -30.140 4.936 14.410 1.00 65.55 204 GLU A C 1
ATOM 1638 O O . GLU A 1 204 ? -30.142 6.054 14.907 1.00 65.66 204 GLU A O 1
ATOM 1644 N N . GLU A 1 205 ? -29.330 3.962 14.827 1.00 67.89 205 GLU A N 1
ATOM 1645 C CA . GLU A 1 205 ? -28.379 4.149 15.936 1.00 63.70 205 GLU A CA 1
ATOM 1646 C C . GLU A 1 205 ? -27.167 5.025 15.581 1.00 62.94 205 GLU A C 1
ATOM 1647 O O . GLU A 1 205 ? -26.377 5.365 16.454 1.00 63.89 205 GLU A O 1
ATOM 1653 N N . ALA A 1 206 ? -27.007 5.365 14.304 1.00 62.11 206 ALA A N 1
ATOM 1654 C CA . ALA A 1 206 ? -25.832 6.098 13.839 1.00 55.10 206 ALA A CA 1
ATOM 1655 C C . ALA A 1 206 ? -25.924 7.589 14.145 1.00 60.40 206 ALA A C 1
ATOM 1656 O O . ALA A 1 206 ? -27.016 8.175 14.119 1.00 60.34 206 ALA A O 1
ATOM 1658 N N . ASP A 1 207 ? -24.772 8.201 14.412 1.00 56.58 207 ASP A N 1
ATOM 1659 C CA . ASP A 1 207 ? -24.698 9.609 14.786 1.00 55.46 207 ASP A CA 1
ATOM 1660 C C . ASP A 1 207 ? -25.041 10.518 13.615 1.00 60.44 207 ASP A C 1
ATOM 1661 O O . ASP A 1 207 ? -25.564 11.614 13.793 1.00 66.31 207 ASP A O 1
ATOM 1666 N N . PHE A 1 208 ? -24.712 10.067 12.416 1.00 50.82 208 PHE A N 1
ATOM 1667 C CA . PHE A 1 208 ? -25.047 10.796 11.218 1.00 50.41 208 PHE A CA 1
ATOM 1668 C C . PHE A 1 208 ? -25.487 9.801 10.143 1.00 56.91 208 PHE A C 1
ATOM 1669 O O . PHE A 1 208 ? -24.724 8.919 9.755 1.00 54.55 208 PHE A O 1
ATOM 1677 N N . ARG A 1 209 ? -26.735 9.944 9.698 1.00 58.99 209 ARG A N 1
ATOM 1678 C CA . ARG A 1 209 ? -27.334 9.090 8.688 1.00 55.67 209 ARG A CA 1
ATOM 1679 C C . ARG A 1 209 ? -27.319 9.801 7.356 1.00 57.09 209 ARG A C 1
ATOM 1680 O O . ARG A 1 209 ? -27.661 10.976 7.292 1.00 59.48 209 ARG A O 1
ATOM 1688 N N . PHE A 1 210 ? -26.916 9.103 6.297 1.00 52.01 210 PHE A N 1
ATOM 1689 C CA . PHE A 1 210 ? -26.909 9.689 4.965 1.00 55.92 210 PHE A CA 1
ATOM 1690 C C . PHE A 1 210 ? -27.164 8.623 3.900 1.00 61.32 210 PHE A C 1
ATOM 1691 O O . PHE A 1 210 ? -27.051 7.431 4.186 1.00 59.45 210 PHE A O 1
ATOM 1699 N N . SER A 1 211 ? -27.523 9.044 2.686 1.00 59.94 211 SER A N 1
ATOM 1700 C CA . SER A 1 211 ? -27.929 8.084 1.669 1.00 56.82 211 SER A CA 1
ATOM 1701 C C . SER A 1 211 ? -26.991 8.097 0.477 1.00 60.42 211 SER A C 1
ATOM 1702 O O . SER A 1 211 ? -26.986 7.175 -0.339 1.00 64.05 211 SER A O 1
ATOM 1705 N N . SER A 1 212 ? -26.180 9.139 0.383 1.00 55.95 212 SER A N 1
ATOM 1706 C CA . SER A 1 212 ? -25.220 9.255 -0.702 1.00 54.66 212 SER A CA 1
ATOM 1707 C C . SER A 1 212 ? -24.014 10.013 -0.170 1.00 59.61 212 SER A C 1
ATOM 1708 O O . SER A 1 212 ? -24.155 10.835 0.729 1.00 62.18 212 SER A O 1
ATOM 1711 N N . PHE A 1 213 ? -22.824 9.737 -0.689 1.00 67.69 213 PHE A N 1
ATOM 1712 C CA . PHE A 1 213 ? -21.661 10.538 -0.310 1.00 70.28 213 PHE A CA 1
ATOM 1713 C C . PHE A 1 213 ? -21.799 11.870 -1.038 1.00 77.61 213 PHE A C 1
ATOM 1714 O O . PHE A 1 213 ?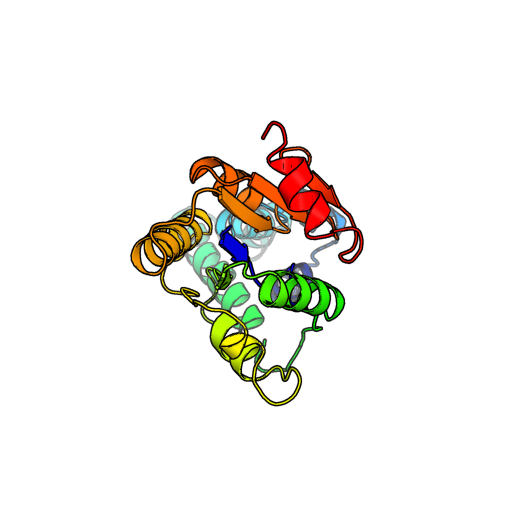 -22.773 12.079 -1.762 1.00 80.92 213 PHE A O 1
ATOM 1722 N N . GLY A 1 214 ? -20.881 12.801 -0.837 1.00 90.61 214 GLY A N 1
ATOM 1723 C CA . GLY A 1 214 ? -21.072 14.114 -1.434 1.00 95.97 214 GLY A CA 1
ATOM 1724 C C . GLY A 1 214 ? -22.120 14.901 -0.663 1.00 95.77 214 GLY A C 1
ATOM 1725 O O . GLY A 1 214 ? -22.067 16.127 -0.587 1.00 103.30 214 GLY A O 1
ATOM 1726 N N . GLU A 1 215 ? -23.084 14.178 -0.100 1.00 75.50 215 GLU A N 1
ATOM 1727 C CA . GLU A 1 215 ? -23.934 14.674 0.971 1.00 71.42 215 GLU A CA 1
ATOM 1728 C C . GLU A 1 215 ? -23.099 14.817 2.257 1.00 77.76 215 GLU A C 1
ATOM 1729 O O . GLU A 1 215 ? -23.544 15.376 3.267 1.00 74.88 215 GLU A O 1
ATOM 1735 N N . LEU A 1 216 ? -21.873 14.305 2.201 1.00 84.01 216 LEU A N 1
ATOM 1736 C CA . LEU A 1 216 ? -20.874 14.551 3.228 1.00 78.81 216 LEU A CA 1
ATOM 1737 C C . LEU A 1 216 ? -19.870 15.604 2.781 1.00 80.22 216 LEU A C 1
ATOM 1738 O O . LEU A 1 216 ? -19.404 15.592 1.635 1.00 81.30 216 LEU A O 1
ATOM 1743 N N . SER A 1 217 ? -19.532 16.509 3.691 1.00 71.42 217 SER A N 1
ATOM 1744 C CA . SER A 1 217 ? -18.432 17.441 3.473 1.00 71.08 217 SER A CA 1
ATOM 1745 C C . SER A 1 217 ? -17.436 17.274 4.611 1.00 66.44 217 SER A C 1
ATOM 1746 O O . SER A 1 217 ? -17.799 16.789 5.681 1.00 65.26 217 SER A O 1
ATOM 1749 N N . VAL A 1 218 ? -16.186 17.671 4.396 1.00 67.31 218 VAL A N 1
ATOM 1750 C CA . VAL A 1 218 ? -15.253 17.789 5.516 1.00 67.34 218 VAL A CA 1
ATOM 1751 C C . VAL A 1 218 ? -15.901 18.651 6.615 1.00 68.95 218 VAL A C 1
ATOM 1752 O O . VAL A 1 218 ? -15.787 18.377 7.820 1.00 60.31 218 VAL A O 1
ATOM 1756 N N . ASP A 1 219 ? -16.643 19.661 6.169 1.00 77.72 219 ASP A N 1
ATOM 1757 C CA . ASP A 1 219 ? -17.330 20.581 7.056 1.00 77.41 219 ASP A CA 1
ATOM 1758 C C . ASP A 1 219 ? -18.419 19.879 7.869 1.00 70.54 219 ASP A C 1
ATOM 1759 O O . ASP A 1 219 ? -18.685 20.255 9.009 1.00 68.35 219 ASP A O 1
ATOM 1764 N N . THR A 1 220 ? -19.032 18.849 7.291 1.00 63.83 220 THR A N 1
ATOM 1765 C CA . THR A 1 220 ? -19.978 18.019 8.029 1.00 57.52 220 THR A CA 1
ATOM 1766 C C . THR A 1 220 ? -19.283 17.398 9.237 1.00 64.36 220 THR A C 1
ATOM 1767 O O . THR A 1 220 ? -19.864 17.297 10.323 1.00 61.78 220 THR A O 1
ATOM 1771 N N . LEU A 1 221 ? -18.024 16.999 9.048 1.00 61.70 221 LEU A N 1
ATOM 1772 C CA . LEU A 1 221 ? -17.276 16.331 10.109 1.00 58.00 221 LEU A CA 1
ATOM 1773 C C . LEU A 1 221 ? -17.059 17.278 11.270 1.00 58.12 221 LEU A C 1
ATOM 1774 O O . LEU A 1 221 ? -17.406 16.956 12.408 1.00 56.04 221 LEU A O 1
ATOM 1779 N N . LEU A 1 222 ? -16.477 18.442 10.973 1.00 64.19 222 LEU A N 1
ATOM 1780 C CA . LEU A 1 222 ? -16.209 19.481 11.979 1.00 59.96 222 LEU A CA 1
ATOM 1781 C C . LEU A 1 222 ? -17.510 19.839 12.676 1.00 60.65 222 LEU A C 1
ATOM 1782 O O . LEU A 1 222 ? -17.594 19.911 13.905 1.00 60.01 222 LEU A O 1
ATOM 1787 N N . SER A 1 223 ? -18.539 20.023 11.866 1.00 60.01 223 SER A N 1
ATOM 1788 C CA . SER A 1 223 ? -19.871 20.241 12.383 1.00 63.19 223 SER A CA 1
ATOM 1789 C C . SER A 1 223 ? -20.338 19.127 13.315 1.00 66.87 223 SER A C 1
ATOM 1790 O O . SER A 1 223 ? -21.115 19.387 14.218 1.00 71.18 223 SER A O 1
ATOM 1793 N N . LEU A 1 224 ? -19.888 17.891 13.091 1.00 75.14 224 LEU A N 1
ATOM 1794 C CA . LEU A 1 224 ? -20.349 16.744 13.893 1.00 71.83 224 LEU A CA 1
ATOM 1795 C C . LEU A 1 224 ? -19.686 16.694 15.259 1.00 72.68 224 LEU A C 1
ATOM 1796 O O . LEU A 1 224 ? -20.176 16.037 16.180 1.00 74.11 224 LEU A O 1
ATOM 1801 N N . ILE A 1 225 ? -18.583 17.424 15.394 1.00 67.39 225 ILE A N 1
ATOM 1802 C CA . ILE A 1 225 ? -17.754 17.368 16.595 1.00 65.55 225 ILE A CA 1
ATOM 1803 C C . ILE A 1 225 ? -18.018 18.373 17.785 1.00 72.48 225 ILE A C 1
ATOM 1804 O O . ILE A 1 225 ? -17.357 18.230 18.811 1.00 75.81 225 ILE A O 1
ATOM 1809 N N . GLY A 1 226 ? -18.986 19.306 17.779 1.00 85.84 226 GLY A N 1
ATOM 1810 C CA . GLY A 1 226 ? -20.156 19.407 16.923 1.00 81.54 226 GLY A CA 1
ATOM 1811 C C . GLY A 1 226 ? -21.617 19.212 17.385 1.00 83.97 226 GLY A C 1
ATOM 1812 O O . GLY A 1 226 ? -22.492 19.265 16.517 1.00 84.03 226 GLY A O 1
ATOM 1813 N N . GLY A 1 227 ? -21.948 19.007 18.670 1.00 74.62 227 GLY A N 1
ATOM 1814 C CA . GLY A 1 227 ? -21.055 18.991 19.811 1.00 81.29 227 GLY A CA 1
ATOM 1815 C C . GLY A 1 227 ? -20.322 17.671 19.942 1.00 85.74 227 GLY A C 1
ATOM 1816 O O . GLY A 1 227 ? -19.283 17.595 20.607 1.00 87.79 227 GLY A O 1
ATOM 1817 N N . GLY A 1 228 ? -20.862 16.635 19.301 1.00 79.89 228 GLY A N 1
ATOM 1818 C CA . GLY A 1 228 ? -20.230 15.327 19.237 1.00 75.04 228 GLY A CA 1
ATOM 1819 C C . GLY A 1 228 ? -19.949 14.721 20.596 1.00 77.59 228 GLY A C 1
ATOM 1820 O O . GLY A 1 228 ? -20.180 15.348 21.636 1.00 74.41 228 GLY A O 1
#

CATH classification: 3.40.50.1000 (+1 more: 1.10.150.240)

Radius of gyration: 19.04 Å; Cα contacts (8 Å, |Δi|>4): 366; chains: 1; bounding box: 40×57×32 Å

Sequence (225 aa):
IGIIWDFDGVLVFTPHEKAWKIATEYGATLTHDFFVKYVSGRPRYEGAANILSRLGIYQKLGVKTEEEKLKLLLEFAELKNRIVNEFERGEYEVNWEAIKFLLETKEKGIKNALASASKNAEKLARKIKVNNKSLLEIFDLNVSGRAETKEDVFKLAKEELKLNFPEIKYFFVVEDAPSGIRAGKAIGAITLGYERESSLEEADFRFSSFGELSVDTLLSLIGGG

Nearest PDB structures (foldseek):
  4uw9-assembly1_A  TM=1.004E+00  e=9.588E-46  Pyrococcus sp. ST04
  3nas-assembly1_B  TM=7.141E-01  e=5.230E-08  Bacillus subtilis
  4uav-assembly1_A  TM=6.794E-01  e=1.167E-07  Arabidopsis thaliana
  1sww-assembly1_B  TM=6.430E-01  e=9.959E-06  Bacillus cereus
  2ioh-assembly1_A  TM=6.039E-01  e=6.756E-05  Bacillus cereus